Protein AF-A0A7G8X1C8-F1 (afdb_monomer)

Sequence (247 aa):
MWGGGNLMAYVPTDWKNREVERPRTFTAVDNPDGTITLVPAEGTISEPGTPIIAVNMNKIEQGIADAVPKTEKGAANGVATLGPDGKVPISQSGTVPVPDASTTVKGIVKLNTSIVSSSLTEAATPSAVAAVNAKLNDTGWINIDPGNGWALKNGPNDFRYRIKNGVAHIVCNLYPYMDSPGEILNYQGIPTRPSTNYTCMGFLWRNGYFDPQALEVRTDGDIIYKGTQIPQRNMDLIFNLTFPVGI

Structure (mmCIF, N/CA/C/O backbone):
data_AF-A0A7G8X1C8-F1
#
_entry.id   AF-A0A7G8X1C8-F1
#
loop_
_atom_site.group_PDB
_atom_site.id
_atom_site.type_symbol
_atom_site.label_atom_id
_atom_site.label_alt_id
_atom_site.label_comp_id
_atom_site.label_asym_id
_atom_site.label_entity_id
_atom_site.label_seq_id
_atom_site.pdbx_PDB_ins_code
_atom_site.Cartn_x
_atom_site.Cartn_y
_atom_site.Cartn_z
_atom_site.occupancy
_atom_site.B_iso_or_equiv
_atom_site.auth_seq_id
_atom_site.auth_comp_id
_atom_site.auth_asym_id
_atom_site.auth_atom_id
_atom_site.pdbx_PDB_model_num
ATOM 1 N N . MET A 1 1 ? -40.881 18.096 36.919 1.00 36.12 1 MET A N 1
ATOM 2 C CA . MET A 1 1 ? -39.445 17.923 37.223 1.00 36.12 1 MET A CA 1
ATOM 3 C C . MET A 1 1 ? -39.328 16.807 38.244 1.00 36.12 1 MET A C 1
ATOM 5 O O . MET A 1 1 ? -39.689 17.015 39.393 1.00 36.12 1 MET A O 1
ATOM 9 N N . TRP A 1 2 ? -38.960 15.602 37.813 1.00 38.00 2 TRP A N 1
ATOM 10 C CA . TRP A 1 2 ? -38.745 14.477 38.724 1.00 38.00 2 TRP A CA 1
ATOM 11 C C . TRP A 1 2 ? -37.310 14.596 39.243 1.00 38.00 2 TRP A C 1
ATOM 13 O O . TRP A 1 2 ? -36.371 14.604 38.449 1.00 38.00 2 TRP A O 1
ATOM 23 N N . GLY A 1 3 ? -37.170 14.860 40.543 1.00 40.97 3 GLY A N 1
ATOM 24 C CA . GLY A 1 3 ? -35.894 15.160 41.184 1.00 40.97 3 GLY A CA 1
ATOM 25 C C . GLY A 1 3 ? -34.941 13.976 41.092 1.00 40.97 3 GLY A C 1
ATOM 26 O O . GLY A 1 3 ? -35.322 12.847 41.393 1.00 40.97 3 GLY A O 1
ATOM 27 N N . GLY A 1 4 ? -33.708 14.251 40.666 1.00 47.22 4 GLY A N 1
ATOM 28 C CA . GLY A 1 4 ? -32.618 13.285 40.643 1.00 47.22 4 GLY A CA 1
ATOM 29 C C . GLY A 1 4 ? -32.311 12.810 42.057 1.00 47.22 4 GLY A C 1
ATOM 30 O O . GLY A 1 4 ? -31.592 13.472 42.801 1.00 47.22 4 GLY A O 1
ATOM 31 N N . GLY A 1 5 ? -32.886 11.669 42.429 1.00 42.84 5 GLY A N 1
ATOM 32 C CA . GLY A 1 5 ? -32.454 10.916 43.592 1.00 42.84 5 GLY A CA 1
ATOM 33 C C . GLY A 1 5 ? -31.032 10.433 43.345 1.00 42.84 5 GLY A C 1
ATOM 34 O O . GLY A 1 5 ? -30.769 9.743 42.362 1.00 42.84 5 GLY A O 1
ATOM 35 N N . ASN A 1 6 ? -30.125 10.842 44.224 1.00 48.28 6 ASN A N 1
ATOM 36 C CA . ASN A 1 6 ? -28.753 10.366 44.290 1.00 48.28 6 ASN A CA 1
ATOM 37 C C . ASN A 1 6 ? -28.796 8.826 44.356 1.00 48.28 6 ASN A C 1
ATOM 39 O O . ASN A 1 6 ? -29.268 8.275 45.352 1.00 48.28 6 ASN A O 1
ATOM 43 N N . LEU A 1 7 ? -28.402 8.135 43.281 1.00 58.69 7 LEU A N 1
ATOM 44 C CA . LEU A 1 7 ? -28.297 6.676 43.286 1.00 58.69 7 LEU A CA 1
ATOM 45 C C . LEU A 1 7 ? -27.218 6.330 44.313 1.00 58.69 7 LEU A C 1
ATOM 47 O O . LEU A 1 7 ? -26.047 6.643 44.105 1.00 58.69 7 LEU A O 1
ATOM 51 N N . MET A 1 8 ? -27.611 5.775 45.460 1.00 67.25 8 MET A N 1
ATOM 52 C CA . MET A 1 8 ? -26.633 5.332 46.448 1.00 67.25 8 MET A CA 1
ATOM 53 C C . MET A 1 8 ? -25.745 4.265 45.812 1.00 67.25 8 MET A C 1
ATOM 55 O O . MET A 1 8 ? -26.251 3.330 45.193 1.00 67.25 8 MET A O 1
ATOM 59 N N . ALA A 1 9 ? -24.430 4.410 45.976 1.00 70.19 9 ALA A N 1
ATOM 60 C CA . ALA A 1 9 ? -23.481 3.379 45.587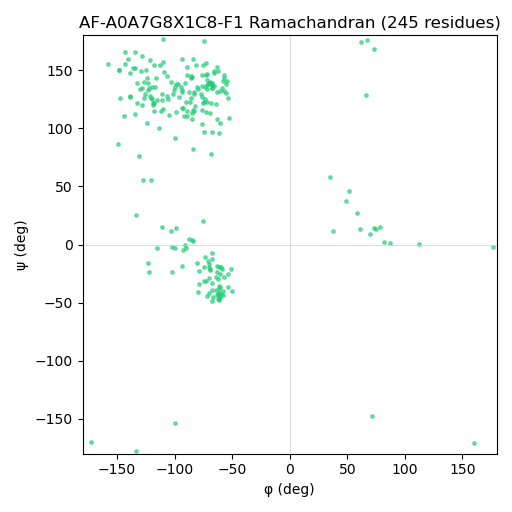 1.00 70.19 9 ALA A CA 1
ATOM 61 C C . ALA A 1 9 ? -23.853 2.051 46.264 1.00 70.19 9 ALA A C 1
ATOM 63 O O . ALA A 1 9 ? -24.267 2.032 47.427 1.00 70.19 9 ALA A O 1
ATOM 64 N N . TYR A 1 10 ? -23.716 0.950 45.528 1.00 82.62 10 TYR A N 1
ATOM 65 C CA . TYR A 1 10 ? -23.976 -0.385 46.045 1.00 82.62 10 TYR A CA 1
ATOM 66 C C . TYR A 1 10 ? -23.176 -0.641 47.334 1.00 82.62 10 TYR A C 1
ATOM 68 O O . TYR A 1 10 ? -21.954 -0.503 47.353 1.00 82.62 10 TYR A O 1
ATOM 76 N N . VAL A 1 11 ? -23.868 -1.035 48.409 1.00 84.00 11 VAL A N 1
ATOM 77 C CA . VAL A 1 11 ? -23.245 -1.454 49.672 1.00 84.00 11 VAL A CA 1
ATOM 78 C C . VAL A 1 11 ? -23.337 -2.981 49.776 1.00 84.00 11 VAL A C 1
ATOM 80 O O . VAL A 1 11 ? -24.450 -3.503 49.930 1.00 84.00 11 VAL A O 1
ATOM 83 N N . PRO A 1 12 ? -22.204 -3.708 49.700 1.00 85.88 12 PRO A N 1
ATOM 84 C CA . PRO A 1 12 ? -22.188 -5.161 49.801 1.00 85.88 12 PRO A CA 1
ATOM 85 C C . PRO A 1 12 ? -22.790 -5.660 51.115 1.00 85.88 12 PRO A C 1
ATOM 87 O O . PRO A 1 12 ? -22.575 -5.082 52.180 1.00 85.88 12 PRO A O 1
ATOM 90 N N . THR A 1 13 ? -23.548 -6.752 51.038 1.00 90.19 13 THR A N 1
ATOM 91 C CA . THR A 1 13 ? -24.032 -7.446 52.238 1.00 90.19 13 THR A CA 1
ATOM 92 C C . THR A 1 13 ? -22.938 -8.373 52.749 1.00 90.19 13 THR A C 1
ATOM 94 O O . THR A 1 13 ? -22.412 -9.171 51.977 1.00 90.19 13 THR A O 1
ATOM 97 N N . ASP A 1 14 ? -22.620 -8.283 54.040 1.00 91.19 14 ASP A N 1
ATOM 98 C CA . ASP A 1 14 ? -21.788 -9.276 54.720 1.00 91.19 14 ASP A CA 1
ATOM 99 C C . ASP A 1 14 ? -22.639 -10.529 54.991 1.00 91.19 14 ASP A C 1
ATOM 101 O O . ASP A 1 14 ? -23.557 -10.525 55.820 1.00 91.19 14 ASP A O 1
ATOM 105 N N . TRP A 1 15 ? -22.428 -11.573 54.193 1.00 93.19 15 TRP A N 1
ATOM 106 C CA . TRP A 1 15 ? -23.217 -12.801 54.255 1.00 93.19 15 TRP A CA 1
ATOM 107 C C . TRP A 1 15 ? -22.666 -13.724 55.335 1.00 93.19 15 TRP A C 1
ATOM 109 O O . TRP A 1 15 ? -21.557 -14.238 55.215 1.00 93.19 15 TRP A O 1
ATOM 119 N N . LYS A 1 16 ? -23.471 -13.969 56.371 1.00 93.44 16 LYS A N 1
ATOM 120 C CA . LYS A 1 16 ? -23.142 -14.895 57.452 1.00 93.44 16 LYS A CA 1
ATOM 121 C C . LYS A 1 16 ? -23.891 -16.197 57.287 1.00 93.44 16 LYS A C 1
ATOM 123 O O . LYS A 1 16 ? -25.074 -16.208 56.936 1.00 93.44 16 LYS A O 1
ATOM 128 N N . ASN A 1 17 ? -23.199 -17.285 57.575 1.00 91.56 17 ASN A N 1
ATOM 129 C CA . ASN A 1 17 ? -23.821 -18.589 57.619 1.00 91.56 17 ASN A CA 1
ATOM 130 C C . ASN A 1 17 ? -24.690 -18.708 58.876 1.00 91.56 17 ASN A C 1
ATOM 132 O O . ASN A 1 17 ? -24.486 -17.994 59.859 1.00 91.56 17 ASN A O 1
ATOM 136 N N . ARG A 1 18 ? -25.686 -19.590 58.837 1.00 91.62 18 ARG A N 1
ATOM 137 C CA . ARG A 1 18 ? -26.470 -19.902 60.029 1.00 91.62 18 ARG A CA 1
ATOM 138 C C . ARG A 1 18 ? -25.807 -21.050 60.774 1.00 91.62 18 ARG A C 1
ATOM 140 O O . ARG A 1 18 ? -25.782 -22.167 60.264 1.00 91.62 18 ARG A O 1
ATOM 147 N N . GLU A 1 19 ? -25.323 -20.771 61.976 1.00 93.38 19 GLU A N 1
ATOM 148 C CA . GLU A 1 19 ? -24.599 -21.723 62.815 1.00 93.38 19 GLU A CA 1
ATOM 149 C C . GLU A 1 19 ? -25.445 -22.088 64.040 1.00 93.38 19 GLU A C 1
ATOM 151 O O . GLU A 1 19 ? -25.895 -21.226 64.800 1.00 93.38 19 GLU A O 1
ATOM 156 N N . VAL A 1 20 ? -25.675 -23.386 64.227 1.00 93.19 20 VAL A N 1
ATOM 157 C CA . VAL A 1 20 ? -26.526 -23.951 65.284 1.00 93.19 20 VAL A CA 1
ATOM 158 C C . VAL A 1 20 ? -25.819 -25.126 65.947 1.00 93.19 20 VAL A C 1
ATOM 160 O O . VAL A 1 20 ? -25.009 -25.798 65.312 1.00 93.19 20 VAL A O 1
ATOM 163 N N . GLU A 1 21 ? -26.128 -25.391 67.213 1.00 93.06 21 GLU A N 1
ATOM 164 C CA . GLU A 1 21 ? -25.469 -26.427 68.018 1.00 93.06 21 GLU A CA 1
ATOM 165 C C . GLU A 1 21 ? -25.581 -27.832 67.405 1.00 93.06 21 GLU A C 1
ATOM 167 O O . GLU A 1 21 ? -24.630 -28.613 67.444 1.00 93.06 21 GLU A O 1
ATOM 172 N N . ARG A 1 22 ? -26.747 -28.168 66.837 1.00 91.69 22 ARG A N 1
ATOM 173 C CA . ARG A 1 22 ? -27.045 -29.502 66.290 1.00 91.69 22 ARG A CA 1
ATOM 174 C C . ARG A 1 22 ? -27.642 -29.396 64.881 1.00 91.69 22 ARG A C 1
ATOM 176 O O . ARG A 1 22 ? -28.852 -29.576 64.704 1.00 91.69 22 ARG A O 1
ATOM 183 N N . PRO A 1 23 ? -26.823 -29.120 63.851 1.00 89.00 23 PRO A N 1
ATOM 184 C CA . PRO A 1 23 ? -27.302 -28.939 62.484 1.00 89.00 23 PRO A CA 1
ATOM 185 C C . PRO A 1 23 ? -28.083 -30.157 61.976 1.00 89.00 23 PRO A C 1
ATOM 187 O O . PRO A 1 23 ? -27.717 -31.297 62.255 1.00 89.00 23 PRO A O 1
ATOM 190 N N . ARG A 1 24 ? -29.139 -29.918 61.185 1.00 88.19 24 ARG A N 1
ATOM 191 C CA . ARG A 1 24 ? -29.968 -30.962 60.539 1.00 88.19 24 ARG A CA 1
ATOM 192 C C . ARG A 1 24 ? -30.623 -31.954 61.520 1.00 88.19 24 ARG A C 1
ATOM 194 O O . ARG A 1 24 ? -30.909 -33.086 61.140 1.00 88.19 24 ARG A O 1
ATOM 201 N N . THR A 1 25 ? -30.880 -31.526 62.755 1.00 91.75 25 THR A N 1
ATOM 202 C CA . THR A 1 25 ? -31.618 -32.311 63.757 1.00 91.75 25 THR A CA 1
ATOM 203 C C . THR A 1 25 ? -33.082 -31.879 63.780 1.00 91.75 25 THR A C 1
ATOM 205 O O . THR A 1 25 ? -33.370 -30.684 63.716 1.00 91.75 25 THR A O 1
ATOM 208 N N . PHE A 1 26 ? -34.006 -32.837 63.871 1.00 93.19 26 PHE A N 1
ATOM 209 C CA . PHE A 1 26 ? -35.449 -32.590 63.842 1.00 93.19 26 PHE A CA 1
ATOM 210 C C . PHE A 1 26 ? -36.171 -33.465 64.869 1.00 93.19 26 PHE A C 1
ATOM 212 O O . PHE A 1 26 ? -35.763 -34.601 65.111 1.00 93.19 26 PHE A O 1
ATOM 219 N N . THR A 1 27 ? -37.261 -32.959 65.439 1.00 93.06 27 THR A N 1
ATOM 220 C CA . THR A 1 27 ? -38.258 -33.758 66.154 1.00 93.06 27 THR A CA 1
ATOM 221 C C . THR A 1 27 ? -39.378 -34.137 65.191 1.00 93.06 27 THR A C 1
ATOM 223 O O . THR A 1 27 ? -39.899 -33.297 64.456 1.00 93.06 27 THR A O 1
ATOM 226 N N . ALA A 1 28 ? -39.731 -35.420 65.173 1.00 92.94 28 ALA A N 1
ATOM 227 C CA . ALA A 1 28 ? -40.856 -35.924 64.399 1.00 92.94 28 ALA A CA 1
ATOM 228 C C . ALA A 1 28 ? -42.140 -35.819 65.229 1.00 92.94 28 ALA A C 1
ATOM 230 O O . ALA A 1 28 ? -42.166 -36.233 66.389 1.00 92.94 28 ALA A O 1
ATOM 231 N N . VAL A 1 29 ? -43.187 -35.257 64.629 1.00 94.75 29 VAL A N 1
ATOM 232 C CA . VAL A 1 29 ? -44.540 -35.222 65.186 1.00 94.75 29 VAL A CA 1
ATOM 233 C C . VAL A 1 29 ? -45.451 -35.977 64.233 1.00 94.75 29 VAL A C 1
ATOM 235 O O . VAL A 1 29 ? -45.642 -35.547 63.094 1.00 94.75 29 VAL A O 1
ATOM 238 N N . ASP A 1 30 ? -45.997 -37.095 64.700 1.00 94.19 30 ASP A N 1
ATOM 239 C CA . ASP A 1 30 ? -46.986 -37.865 63.951 1.00 94.19 30 ASP A CA 1
ATOM 240 C C . ASP A 1 30 ? -48.334 -37.139 64.002 1.00 94.19 30 ASP A C 1
ATOM 242 O O . ASP A 1 30 ? -48.879 -36.868 65.077 1.00 94.19 30 ASP A O 1
ATOM 246 N N . ASN A 1 31 ? -48.873 -36.803 62.834 1.00 92.44 31 ASN A N 1
ATOM 247 C CA . ASN A 1 31 ? -50.152 -36.122 62.713 1.00 92.44 31 ASN A CA 1
ATOM 248 C C . ASN A 1 31 ? -51.302 -37.149 62.623 1.00 92.44 31 ASN A C 1
ATOM 250 O O . ASN A 1 31 ? -51.113 -38.256 62.110 1.00 92.44 31 ASN A O 1
ATOM 254 N N . PRO A 1 32 ? -52.532 -36.793 63.048 1.00 92.88 32 PRO A N 1
ATOM 255 C CA . PRO A 1 32 ? -53.694 -37.689 62.972 1.00 92.88 32 PRO A CA 1
ATOM 256 C C . PRO A 1 32 ? -54.074 -38.129 61.549 1.00 92.88 32 PRO A C 1
ATOM 258 O O . PRO A 1 32 ? -54.781 -39.119 61.385 1.00 92.88 32 PRO A O 1
ATOM 261 N N . ASP A 1 33 ? -53.627 -37.393 60.528 1.00 92.75 33 ASP A N 1
ATOM 262 C CA . ASP A 1 33 ? -53.838 -37.701 59.109 1.00 92.75 33 ASP A CA 1
ATOM 263 C C . ASP A 1 33 ? -52.810 -38.700 58.538 1.00 92.75 33 ASP A C 1
ATOM 265 O O . ASP A 1 33 ? -52.849 -39.014 57.348 1.00 92.75 33 ASP A O 1
ATOM 269 N N . GLY A 1 34 ? -51.902 -39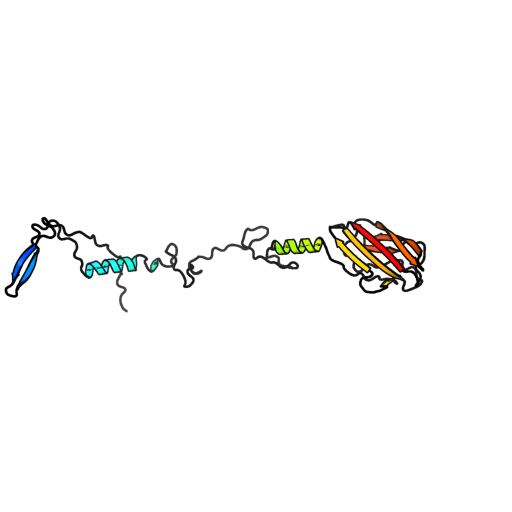.214 59.376 1.00 90.56 34 GLY A N 1
ATOM 270 C CA . GLY A 1 34 ? -50.854 -40.158 58.990 1.00 90.56 34 GLY A CA 1
ATOM 271 C C . GLY A 1 34 ? -49.612 -39.513 58.367 1.00 90.56 34 GLY A C 1
ATOM 272 O O . GLY A 1 34 ? -48.695 -40.235 57.976 1.00 90.56 34 GLY A O 1
ATOM 273 N N . THR A 1 35 ? -49.548 -38.181 58.267 1.00 93.69 35 THR A N 1
ATOM 274 C CA . THR A 1 35 ? -48.324 -37.465 57.875 1.00 93.69 35 THR A CA 1
ATOM 275 C C . THR A 1 35 ? -47.402 -37.238 59.078 1.00 93.69 35 THR A C 1
ATOM 277 O O . THR A 1 35 ? -47.841 -37.270 60.225 1.00 93.69 35 THR A O 1
ATOM 280 N N . ILE A 1 36 ? -46.113 -36.989 58.829 1.00 93.31 36 ILE A N 1
ATOM 281 C CA . ILE A 1 36 ? -45.139 -36.632 59.871 1.00 93.31 36 ILE A CA 1
ATOM 282 C C . ILE A 1 36 ? -44.653 -35.208 59.619 1.00 93.31 36 ILE A C 1
ATOM 284 O O . ILE A 1 36 ? -44.116 -34.912 58.549 1.00 93.31 36 ILE A O 1
ATOM 288 N N . THR A 1 37 ? -44.788 -34.333 60.615 1.00 93.69 37 THR A N 1
ATOM 289 C CA . THR A 1 37 ? -44.176 -32.999 60.597 1.00 93.69 37 THR A CA 1
ATOM 290 C C . THR A 1 37 ? -42.787 -33.076 61.224 1.00 93.69 37 THR A C 1
ATOM 292 O O . THR A 1 37 ? -42.648 -33.464 62.383 1.00 93.69 37 THR A O 1
ATOM 295 N N . LEU A 1 38 ? -41.752 -32.678 60.481 1.00 91.88 38 LEU A N 1
ATOM 296 C CA . LEU A 1 38 ? -40.399 -32.523 61.017 1.00 91.88 38 LEU A CA 1
ATOM 297 C C . LEU A 1 38 ? -40.203 -31.085 61.501 1.00 91.88 38 LEU A C 1
ATOM 299 O O . LEU A 1 38 ? -40.132 -30.158 60.694 1.00 91.88 38 LEU A O 1
ATOM 303 N N . VAL A 1 39 ? -40.102 -30.899 62.815 1.00 90.06 39 VAL A N 1
ATOM 304 C CA . VAL A 1 39 ? -39.810 -29.597 63.426 1.00 90.06 39 VAL A CA 1
ATOM 305 C C . VAL A 1 39 ? -38.305 -29.512 63.694 1.00 90.06 39 VAL A C 1
ATOM 307 O O . VAL A 1 39 ? -37.759 -30.421 64.318 1.00 90.06 39 VAL A O 1
ATOM 310 N N . PRO A 1 40 ? -37.593 -28.469 63.228 1.00 90.75 40 PRO A N 1
ATOM 311 C CA . PRO A 1 40 ? -36.172 -28.304 63.530 1.00 90.75 40 PRO A CA 1
ATOM 312 C C . PRO A 1 40 ? -35.904 -28.316 65.045 1.00 90.75 40 PRO A C 1
ATOM 314 O O . PRO A 1 40 ? -36.557 -27.605 65.804 1.00 90.75 40 PRO A O 1
ATOM 317 N N . ALA A 1 41 ? -34.933 -29.119 65.479 1.00 91.25 41 ALA A N 1
ATOM 318 C CA . ALA A 1 41 ? -34.543 -29.323 66.877 1.00 91.25 41 ALA A CA 1
ATOM 319 C C . ALA A 1 41 ? -33.032 -29.106 67.036 1.00 91.25 41 ALA A C 1
ATOM 321 O O . ALA A 1 41 ? -32.269 -29.972 67.460 1.00 91.25 41 ALA A O 1
ATOM 322 N N . GLU A 1 42 ? -32.597 -27.931 66.612 1.00 88.06 42 GLU A N 1
ATOM 323 C CA . GLU A 1 42 ? -31.199 -27.596 66.345 1.00 88.06 42 GLU A CA 1
ATOM 324 C C . GLU A 1 42 ? -30.385 -27.133 67.561 1.00 88.06 42 GLU A C 1
ATOM 326 O O . GLU A 1 42 ? -29.209 -26.800 67.422 1.00 88.0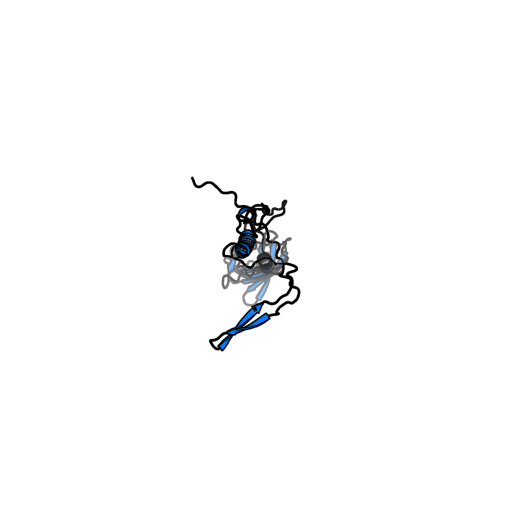6 42 GLU A O 1
ATOM 331 N N . GLY A 1 43 ? -30.984 -27.146 68.754 1.00 88.31 43 GLY A N 1
ATOM 332 C CA . GLY A 1 43 ? -30.347 -26.669 69.980 1.00 88.31 43 GLY A CA 1
ATOM 333 C C . GLY A 1 43 ? -30.200 -25.147 70.006 1.00 88.31 43 GLY A C 1
ATOM 334 O O . GLY A 1 43 ? -31.049 -24.415 69.494 1.00 88.31 43 GLY A O 1
ATOM 335 N N . THR A 1 44 ? -29.134 -24.665 70.643 1.00 89.31 44 THR A N 1
ATOM 336 C CA . THR A 1 44 ? -28.831 -23.228 70.706 1.00 89.31 44 THR A CA 1
ATOM 337 C C . THR A 1 44 ? -28.366 -22.678 69.349 1.00 89.31 44 THR A C 1
ATOM 339 O O . THR A 1 44 ? -27.604 -23.319 68.623 1.00 89.31 44 THR A O 1
ATOM 342 N N . ILE A 1 45 ? -28.845 -21.485 68.978 1.00 89.69 45 ILE A N 1
ATOM 343 C CA . ILE A 1 45 ? -28.426 -20.789 67.751 1.00 89.69 45 ILE A CA 1
ATOM 344 C C . ILE A 1 45 ? -27.212 -19.924 68.095 1.00 89.69 45 ILE A C 1
ATOM 346 O O . ILE A 1 45 ? -27.354 -18.927 68.804 1.00 89.69 45 ILE A O 1
ATOM 350 N N . SER A 1 46 ? -26.039 -20.298 67.588 1.00 89.75 46 SER A N 1
ATOM 351 C CA . SER A 1 46 ? -24.789 -19.557 67.801 1.00 89.75 46 SER A CA 1
ATOM 352 C C . SER A 1 46 ? -24.697 -18.341 66.881 1.00 89.75 46 SER A C 1
ATOM 354 O O . SER A 1 46 ? -24.314 -17.263 67.327 1.00 89.75 46 SER A O 1
ATOM 356 N N . GLU A 1 47 ? -25.115 -18.484 65.619 1.00 90.50 47 GLU A N 1
ATOM 357 C CA . GLU A 1 47 ? -25.277 -17.368 64.687 1.00 90.50 47 GLU A CA 1
ATOM 358 C C . GLU A 1 47 ? -26.562 -17.536 63.862 1.00 90.50 47 GLU A C 1
ATOM 360 O O . GLU A 1 47 ? -26.764 -18.576 63.233 1.00 90.50 47 GLU A O 1
ATOM 365 N N . PRO A 1 48 ? -27.443 -16.522 63.803 1.00 88.19 48 PRO A N 1
ATOM 366 C CA . PRO A 1 48 ? -28.710 -16.635 63.079 1.00 88.19 48 PRO A CA 1
ATOM 367 C C . PRO A 1 48 ? -28.546 -16.677 61.549 1.00 88.19 48 PRO A C 1
ATOM 369 O O . PRO A 1 48 ? -29.475 -17.103 60.860 1.00 88.19 48 PRO A O 1
ATOM 372 N N . GLY A 1 49 ? -27.382 -16.273 61.025 1.00 92.06 49 GLY A N 1
ATOM 373 C CA . GLY A 1 49 ? -27.093 -16.151 59.596 1.00 92.06 49 GLY A CA 1
ATOM 374 C C . GLY A 1 49 ? -27.776 -14.963 58.912 1.00 92.06 49 GLY A C 1
ATOM 375 O O . GLY A 1 49 ? -28.661 -14.307 59.467 1.00 92.06 49 GLY A O 1
ATOM 376 N N . THR A 1 50 ? -27.353 -14.671 57.683 1.00 94.62 50 THR A N 1
ATOM 377 C CA . THR A 1 50 ? -27.975 -13.646 56.836 1.00 94.62 50 THR A CA 1
ATOM 378 C C . THR A 1 50 ? -29.139 -14.275 56.063 1.00 94.62 50 THR A C 1
ATOM 380 O O . THR A 1 50 ? -28.930 -15.236 55.320 1.00 94.62 50 THR A O 1
ATOM 383 N N . PRO A 1 51 ? -30.376 -13.762 56.192 1.00 92.12 51 PRO A N 1
ATOM 384 C CA . PRO A 1 51 ? -31.532 -14.379 55.554 1.00 92.12 51 PRO A CA 1
ATOM 385 C C . PRO A 1 51 ? -31.484 -14.228 54.027 1.00 92.12 51 PRO A C 1
ATOM 387 O O . PRO A 1 51 ? -31.176 -13.157 53.498 1.00 92.12 51 PRO A O 1
ATOM 390 N N . ILE A 1 52 ? -31.856 -15.290 53.309 1.00 93.00 52 ILE A N 1
ATOM 391 C CA . ILE A 1 52 ? -31.990 -15.285 51.846 1.00 93.00 52 ILE A CA 1
ATOM 392 C C . ILE A 1 52 ? -33.377 -14.731 51.495 1.00 93.00 52 ILE A C 1
ATOM 394 O O . ILE A 1 52 ? -34.339 -15.469 51.301 1.00 93.00 52 ILE A O 1
ATOM 398 N N . ILE A 1 53 ? -33.494 -13.405 51.483 1.00 92.56 53 ILE A N 1
ATOM 399 C CA . ILE A 1 53 ? -34.736 -12.678 51.182 1.00 92.56 53 ILE A CA 1
ATOM 400 C C . ILE A 1 53 ? -34.545 -11.742 49.993 1.00 92.56 53 ILE A C 1
ATOM 402 O O . ILE A 1 53 ? -33.424 -11.325 49.704 1.00 92.56 53 ILE A O 1
ATOM 406 N N . ALA A 1 54 ? -35.646 -11.353 49.343 1.00 91.31 54 ALA A N 1
ATOM 407 C CA . ALA A 1 54 ? -35.634 -10.493 48.156 1.00 91.31 54 ALA A CA 1
ATOM 408 C C . ALA A 1 54 ? -34.796 -9.218 48.343 1.00 91.31 54 ALA A C 1
ATOM 410 O O . ALA A 1 54 ? -34.040 -8.850 47.458 1.00 91.31 54 ALA A O 1
ATOM 411 N N . VAL A 1 55 ? -34.852 -8.585 49.518 1.00 90.62 55 VAL A N 1
ATOM 412 C CA . VAL A 1 55 ? -34.040 -7.392 49.819 1.00 90.62 55 VAL A CA 1
ATOM 413 C C . VAL A 1 55 ? -32.535 -7.674 49.706 1.00 90.62 55 VAL A C 1
ATOM 415 O O . VAL A 1 55 ? -31.805 -6.864 49.140 1.00 90.62 55 VAL A O 1
ATOM 418 N N . ASN A 1 56 ? -32.068 -8.818 50.211 1.00 90.88 56 ASN A N 1
ATOM 419 C CA . ASN A 1 56 ? -30.654 -9.196 50.167 1.00 90.88 56 ASN A CA 1
ATOM 420 C C . ASN A 1 56 ? -30.248 -9.730 48.786 1.00 90.88 56 ASN A C 1
ATOM 422 O O . ASN A 1 56 ? -29.137 -9.468 48.334 1.00 90.88 56 ASN A O 1
ATOM 426 N N . MET A 1 57 ? -31.154 -10.416 48.086 1.00 90.38 57 MET A N 1
ATOM 427 C CA . MET A 1 57 ? -30.911 -10.901 46.723 1.00 90.38 57 MET A CA 1
ATOM 428 C C . MET A 1 57 ? -30.867 -9.758 45.701 1.00 90.38 57 MET A C 1
ATOM 430 O O . MET A 1 57 ? -29.959 -9.707 44.878 1.00 90.38 57 MET A O 1
ATOM 434 N N . ASN A 1 58 ? -31.770 -8.779 45.804 1.00 88.75 58 ASN A N 1
ATOM 435 C CA . ASN A 1 58 ? -31.796 -7.607 44.923 1.00 88.75 58 ASN A CA 1
ATOM 436 C C . ASN A 1 58 ? -30.524 -6.760 45.046 1.00 88.75 58 ASN A C 1
ATOM 438 O O . ASN A 1 58 ? -30.103 -6.136 44.078 1.00 88.75 58 ASN A O 1
ATOM 442 N N . LYS A 1 59 ? -29.888 -6.749 46.224 1.00 88.06 59 LYS A N 1
ATOM 443 C CA . LYS A 1 59 ? -28.576 -6.121 46.415 1.00 88.06 59 LYS A CA 1
ATOM 444 C C . LYS A 1 59 ? -27.516 -6.766 45.515 1.00 88.06 59 LYS A C 1
ATOM 446 O O . LYS A 1 59 ? -26.788 -6.041 44.853 1.00 88.06 59 LYS A O 1
ATOM 451 N N . ILE A 1 60 ? -27.459 -8.096 45.436 1.00 88.12 60 ILE A N 1
ATOM 452 C CA . ILE A 1 60 ? -26.492 -8.799 44.574 1.00 88.12 60 ILE A CA 1
ATOM 453 C C . ILE A 1 60 ? -26.712 -8.437 43.099 1.00 88.12 60 ILE A C 1
ATOM 455 O O . ILE A 1 60 ? -25.757 -8.065 42.421 1.00 88.12 60 ILE A O 1
ATOM 459 N N . GLU A 1 61 ? -27.960 -8.479 42.627 1.00 85.44 61 GLU A N 1
ATOM 460 C CA . GLU A 1 61 ? -28.319 -8.089 41.253 1.00 85.44 61 GLU A CA 1
ATOM 461 C C . GLU A 1 61 ? -27.903 -6.648 40.944 1.00 85.44 61 GLU A C 1
ATOM 463 O O . GLU A 1 61 ? -27.309 -6.370 39.902 1.00 85.44 61 GLU A O 1
ATOM 468 N N . GLN A 1 62 ? -28.147 -5.732 41.885 1.00 84.56 62 GLN A N 1
ATOM 469 C CA . GLN A 1 62 ? -27.745 -4.338 41.748 1.00 84.56 62 GLN A CA 1
ATOM 470 C C . GLN A 1 62 ? -26.219 -4.198 41.675 1.00 84.56 62 GLN A C 1
ATOM 472 O O . GLN A 1 62 ? -25.713 -3.496 40.807 1.00 84.56 62 GLN A O 1
ATOM 477 N N . GLY A 1 63 ? -25.477 -4.915 42.524 1.00 83.19 63 GLY A N 1
ATOM 478 C CA . GLY A 1 63 ? -24.015 -4.925 42.492 1.00 83.19 63 GLY A CA 1
ATOM 479 C C . GLY A 1 63 ? -23.443 -5.435 41.166 1.00 83.19 63 GLY A C 1
ATOM 480 O O . GLY A 1 63 ? -22.454 -4.891 40.686 1.00 83.19 63 GLY A O 1
ATOM 481 N N . ILE A 1 64 ? -24.076 -6.432 40.539 1.00 84.69 64 ILE A N 1
ATOM 482 C CA . ILE A 1 64 ? -23.683 -6.935 39.211 1.00 84.69 64 ILE A CA 1
ATOM 483 C C . ILE A 1 64 ? -24.032 -5.919 38.117 1.00 84.69 64 ILE A C 1
ATOM 485 O O . ILE A 1 64 ? -23.211 -5.652 37.238 1.00 84.69 64 ILE A O 1
ATOM 489 N N . ALA A 1 65 ? -25.227 -5.327 38.173 1.00 81.50 65 ALA A N 1
ATOM 490 C CA . ALA A 1 65 ? -25.655 -4.299 37.225 1.00 81.50 65 ALA A CA 1
ATOM 491 C C . ALA A 1 65 ? -24.754 -3.050 37.276 1.00 81.50 65 ALA A C 1
ATOM 493 O O . ALA A 1 65 ? -24.462 -2.457 36.233 1.00 81.50 65 ALA A O 1
ATOM 494 N N . ASP A 1 66 ? -24.280 -2.697 38.472 1.00 80.50 66 ASP A N 1
ATOM 495 C CA . ASP A 1 66 ? -23.431 -1.535 38.737 1.00 80.50 66 ASP A CA 1
ATOM 496 C C . ASP A 1 66 ? -21.930 -1.843 38.689 1.00 80.50 66 ASP A C 1
ATOM 498 O O . ASP A 1 66 ? -21.128 -0.914 38.775 1.00 80.50 66 ASP A O 1
ATOM 502 N N . ALA A 1 67 ? -21.532 -3.111 38.515 1.00 83.06 67 ALA A N 1
ATOM 503 C CA . ALA A 1 67 ? -20.129 -3.542 38.525 1.00 83.06 67 ALA A CA 1
ATOM 504 C C . ALA A 1 67 ? -19.249 -2.759 37.538 1.00 83.06 67 ALA A C 1
ATOM 506 O O . ALA A 1 67 ? -18.045 -2.630 37.739 1.00 83.06 67 ALA A O 1
ATOM 507 N N . VAL A 1 68 ? -19.862 -2.218 36.482 1.00 85.19 68 VAL A N 1
ATOM 508 C CA . VAL A 1 68 ? -19.273 -1.168 35.656 1.00 85.19 68 VAL A CA 1
ATOM 509 C C . VAL A 1 68 ? -20.237 0.020 35.621 1.00 85.19 68 VAL A C 1
ATOM 511 O O . VAL A 1 68 ? -21.235 -0.033 34.882 1.00 85.19 68 VAL A O 1
ATOM 514 N N . PRO A 1 69 ? -19.940 1.109 36.349 1.00 83.31 69 PRO A N 1
ATOM 515 C CA . PRO A 1 69 ? -20.746 2.317 36.323 1.00 83.31 69 PRO A CA 1
ATOM 516 C C . PRO A 1 69 ? -20.916 2.840 34.895 1.00 83.31 69 PRO A C 1
ATOM 518 O O . PRO A 1 69 ? -19.971 2.890 34.106 1.00 83.31 69 PRO A O 1
ATOM 521 N N . LYS A 1 70 ? -22.127 3.288 34.541 1.00 82.56 70 LYS A N 1
ATOM 522 C CA . LYS A 1 70 ? -22.397 3.873 33.210 1.00 82.56 70 LYS A CA 1
ATOM 523 C C . LYS A 1 70 ? -21.491 5.066 32.897 1.00 82.56 70 LYS A C 1
ATOM 525 O O . LYS A 1 70 ? -21.211 5.316 31.733 1.00 82.56 70 LYS A O 1
ATOM 530 N N . THR A 1 71 ? -21.038 5.773 33.928 1.00 84.50 71 THR A N 1
ATOM 531 C CA . THR A 1 71 ? -20.107 6.902 33.836 1.00 84.50 71 THR A CA 1
ATOM 532 C C . THR A 1 71 ? -18.697 6.496 33.424 1.00 84.50 71 THR A C 1
ATOM 534 O O . THR A 1 71 ? -17.965 7.344 32.938 1.00 84.50 71 THR A O 1
ATOM 537 N N . GLU A 1 72 ? -18.308 5.233 33.605 1.00 89.25 72 GLU A N 1
ATOM 538 C CA . GLU A 1 72 ? -16.986 4.724 33.221 1.00 89.25 72 GLU A CA 1
ATOM 539 C C . GLU A 1 72 ? -16.986 4.104 31.819 1.00 89.25 72 GLU A C 1
ATOM 541 O O . GLU A 1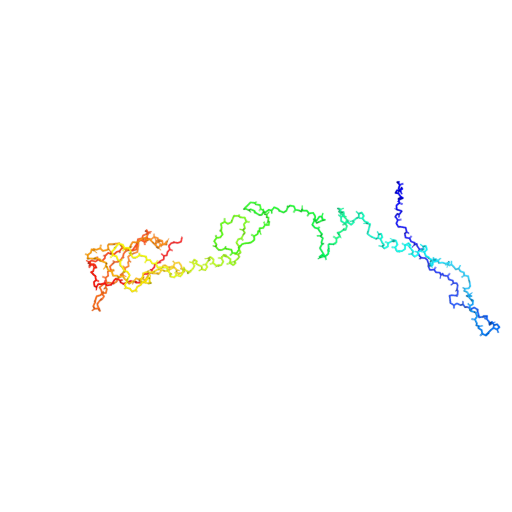 72 ? -15.933 3.965 31.199 1.00 89.25 72 GLU A O 1
ATOM 546 N N . LYS A 1 73 ? -18.160 3.748 31.283 1.00 88.44 73 LYS A N 1
ATOM 547 C CA . LYS A 1 73 ? -18.288 3.149 29.950 1.00 88.44 73 LYS A CA 1
ATOM 548 C C . LYS A 1 73 ? -18.048 4.191 28.863 1.00 88.44 73 LYS A C 1
ATOM 550 O O . LYS A 1 73 ? -18.833 5.118 28.693 1.00 88.44 73 LYS A O 1
ATOM 555 N N . GLY A 1 74 ? -16.968 4.015 28.105 1.00 87.00 74 GLY A N 1
ATOM 556 C CA . GLY A 1 74 ? -16.569 4.929 27.034 1.00 87.00 74 GLY A CA 1
ATOM 557 C C . GLY A 1 74 ? -16.078 6.296 27.522 1.00 87.00 74 GLY A C 1
ATOM 558 O O . GLY A 1 74 ? -15.872 7.186 26.698 1.00 87.00 74 GLY A O 1
ATOM 559 N N . ALA A 1 75 ? -15.887 6.471 28.833 1.00 88.06 75 ALA A N 1
ATOM 560 C CA . ALA A 1 75 ? -15.267 7.660 29.398 1.00 88.06 75 ALA A CA 1
ATOM 561 C C . ALA A 1 75 ? -13.737 7.576 29.321 1.00 88.06 75 ALA A C 1
ATOM 563 O O . ALA A 1 75 ? -13.151 6.490 29.306 1.00 88.06 75 ALA A O 1
ATOM 564 N N . ALA A 1 76 ? -13.076 8.736 29.306 1.00 85.44 76 ALA A N 1
ATOM 565 C CA . ALA A 1 76 ? -11.622 8.802 29.408 1.00 85.44 76 ALA A CA 1
ATOM 566 C C . ALA A 1 76 ? -11.153 8.153 30.721 1.00 85.44 76 ALA A C 1
ATOM 568 O O . ALA A 1 76 ? -11.724 8.417 31.778 1.00 85.44 76 ALA A O 1
ATOM 569 N N . ASN A 1 77 ? -10.108 7.322 30.647 1.00 86.19 77 ASN A N 1
ATOM 570 C CA . ASN A 1 77 ? -9.598 6.507 31.762 1.00 86.19 77 ASN A CA 1
ATOM 571 C C . ASN A 1 77 ? -10.598 5.479 32.336 1.00 86.19 77 ASN A C 1
ATOM 573 O O . ASN A 1 77 ? -10.357 4.944 33.414 1.00 86.19 77 ASN A O 1
ATOM 577 N N . GLY A 1 78 ? -11.706 5.211 31.639 1.00 89.12 78 GLY A N 1
ATOM 578 C CA . GLY A 1 78 ? -12.689 4.194 32.006 1.00 89.12 78 GLY A CA 1
ATOM 579 C C . GLY A 1 78 ? -12.526 2.894 31.217 1.00 89.12 78 GLY A C 1
ATOM 580 O O . GLY A 1 78 ? -11.444 2.564 30.728 1.00 89.12 78 GLY A O 1
ATOM 581 N N . VAL A 1 79 ? -13.626 2.157 31.063 1.00 89.94 79 VAL A N 1
ATOM 582 C CA . VAL A 1 79 ? -13.661 0.914 30.284 1.00 89.94 79 VAL A CA 1
ATOM 583 C C . VAL A 1 79 ? -14.221 1.152 28.886 1.00 89.94 79 VAL A C 1
ATOM 585 O O . VAL A 1 79 ? -15.216 1.857 28.697 1.00 89.94 79 VAL A O 1
ATOM 588 N N . ALA A 1 80 ? -13.605 0.533 27.882 1.00 92.50 80 ALA A N 1
ATOM 589 C CA . ALA A 1 80 ? -14.077 0.644 26.510 1.00 92.50 80 ALA A CA 1
ATOM 590 C C . ALA A 1 80 ? -15.390 -0.132 26.311 1.00 92.50 80 ALA A C 1
ATOM 592 O O . ALA A 1 80 ? -15.542 -1.268 26.758 1.00 92.50 80 ALA A O 1
ATOM 593 N N . THR A 1 81 ? -16.336 0.473 25.598 1.00 91.69 81 THR A N 1
ATOM 594 C CA . THR A 1 81 ? -17.535 -0.215 25.101 1.00 91.69 81 THR A CA 1
ATOM 595 C C . THR A 1 81 ? -17.258 -0.697 23.686 1.00 91.69 81 THR A C 1
ATOM 597 O O . THR A 1 81 ? -16.770 0.085 22.877 1.00 91.69 81 THR A O 1
ATOM 600 N N . LEU A 1 82 ? -17.580 -1.952 23.370 1.00 92.62 82 LEU A N 1
ATOM 601 C CA . LEU A 1 82 ? -17.405 -2.499 22.025 1.00 92.62 82 LEU A CA 1
ATOM 602 C C . LEU A 1 82 ? -18.603 -2.166 21.128 1.00 92.62 82 LEU A C 1
ATOM 604 O O . LEU A 1 82 ? -19.748 -2.140 21.582 1.00 92.62 82 LEU A O 1
ATOM 608 N N . GLY A 1 83 ? -18.331 -1.913 19.851 1.00 90.38 83 GLY A N 1
ATOM 609 C CA . GLY A 1 83 ? -19.338 -1.834 18.804 1.00 90.38 83 GLY A CA 1
ATOM 610 C C . GLY A 1 83 ? -19.867 -3.219 18.404 1.00 90.38 83 GLY A C 1
ATOM 611 O O . GLY A 1 83 ? -19.360 -4.244 18.868 1.00 90.38 83 GLY A O 1
ATOM 612 N N . PRO A 1 84 ? -20.870 -3.274 17.509 1.00 94.75 84 PRO A N 1
ATOM 613 C CA . PRO A 1 84 ? -21.429 -4.534 17.004 1.00 94.75 84 PRO A CA 1
ATOM 614 C C . PRO A 1 84 ? -20.408 -5.450 16.312 1.00 94.75 84 PRO A C 1
ATOM 616 O O . PRO A 1 84 ? -20.628 -6.649 16.194 1.00 94.75 84 PRO A O 1
ATOM 619 N N . ASP A 1 85 ? -19.291 -4.888 15.855 1.00 92.31 85 ASP A N 1
ATOM 620 C CA . ASP A 1 85 ? -18.165 -5.576 15.224 1.00 92.31 85 ASP A CA 1
ATOM 621 C C . ASP A 1 85 ? -17.117 -6.092 16.230 1.00 92.31 85 ASP A C 1
ATOM 623 O O . ASP A 1 85 ? -16.070 -6.602 15.827 1.00 92.31 85 ASP A O 1
ATOM 627 N N . GLY A 1 86 ? -17.372 -5.952 17.536 1.00 94.00 86 GLY A N 1
ATOM 628 C CA . GLY A 1 86 ? -16.473 -6.392 18.603 1.00 94.00 86 GLY A CA 1
ATOM 629 C C . GLY A 1 86 ? -15.244 -5.502 18.797 1.00 94.00 86 GLY A C 1
ATOM 630 O O . GLY A 1 86 ? -14.304 -5.912 19.477 1.00 94.00 86 GLY A O 1
ATOM 631 N N . LYS A 1 87 ? -15.220 -4.295 18.217 1.00 91.12 87 LYS A N 1
ATOM 632 C CA . LYS A 1 87 ? -14.094 -3.355 18.322 1.00 91.12 87 LYS A CA 1
ATOM 633 C C . LYS A 1 87 ? -14.445 -2.145 19.169 1.00 91.12 87 LYS A C 1
ATOM 635 O O . LYS A 1 87 ? -15.608 -1.778 19.294 1.00 91.12 87 LYS A O 1
ATOM 640 N N . VAL A 1 88 ? -13.428 -1.493 19.724 1.00 91.06 88 VAL A N 1
ATOM 641 C CA . VAL A 1 88 ? -13.598 -0.190 20.376 1.00 91.06 88 VAL A CA 1
ATOM 642 C C . VAL A 1 88 ? -13.937 0.849 19.297 1.00 91.06 88 VAL A C 1
ATOM 644 O O . VAL A 1 88 ? -13.151 1.015 18.360 1.00 91.06 88 VAL A O 1
ATOM 647 N N . PRO A 1 89 ? -15.082 1.549 19.387 1.00 89.81 89 PRO A N 1
ATOM 648 C CA . PRO A 1 89 ? -15.435 2.605 18.453 1.00 89.81 89 PRO A CA 1
ATOM 649 C C . PRO A 1 89 ? -14.366 3.696 18.415 1.00 89.81 89 PRO A C 1
ATOM 651 O O . PRO A 1 89 ? -13.787 4.058 19.441 1.00 89.81 89 PRO A O 1
ATOM 654 N N . ILE A 1 90 ? -14.150 4.286 17.240 1.00 85.00 90 ILE A N 1
ATOM 655 C CA . ILE A 1 90 ? -13.109 5.306 17.055 1.00 85.00 90 ILE A CA 1
ATOM 656 C C . ILE A 1 90 ? -13.316 6.545 17.938 1.00 85.00 90 ILE A C 1
ATOM 658 O O . ILE A 1 90 ? -12.349 7.196 18.320 1.00 85.00 90 ILE A O 1
ATOM 662 N N . SER A 1 91 ? -14.564 6.818 18.336 1.00 85.25 91 SER A N 1
ATOM 663 C CA . SER A 1 91 ? -14.910 7.876 19.290 1.00 85.25 91 SER A CA 1
ATOM 664 C C . SER A 1 91 ? -14.312 7.667 20.686 1.00 85.25 91 SER A C 1
ATOM 666 O O . SER A 1 91 ? -14.148 8.641 21.412 1.00 85.25 91 SER A O 1
ATOM 668 N N . GLN A 1 92 ? -13.977 6.427 21.058 1.00 88.62 92 GLN A N 1
ATOM 669 C CA . GLN A 1 92 ? -13.363 6.070 22.343 1.00 88.62 92 GLN A CA 1
ATOM 670 C C . GLN A 1 92 ? -11.858 5.804 22.228 1.00 88.62 92 GLN A C 1
ATOM 672 O O . GLN A 1 92 ? -11.140 5.919 23.214 1.00 88.62 92 GLN A O 1
ATOM 677 N N . SER A 1 93 ? -11.368 5.444 21.038 1.00 79.69 93 SER A N 1
ATOM 678 C CA . SER A 1 93 ? -9.965 5.056 20.838 1.00 79.69 93 SER A CA 1
ATOM 679 C C . SER A 1 93 ? -8.980 6.225 20.942 1.00 79.69 93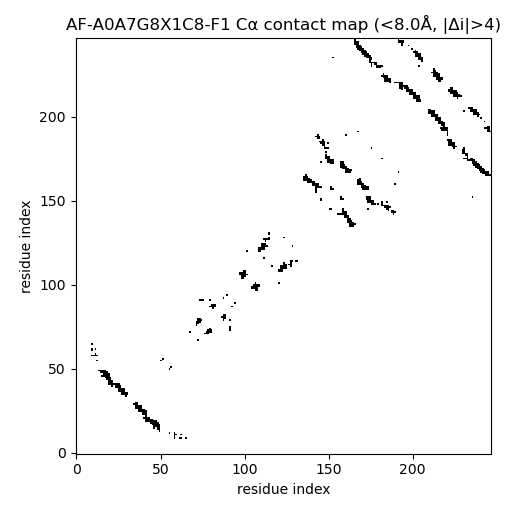 SER A C 1
ATOM 681 O O . SER A 1 93 ? -7.781 5.980 21.050 1.00 79.69 93 SER A O 1
ATOM 683 N N . GLY A 1 94 ? -9.462 7.470 20.899 1.00 74.00 94 GLY A N 1
ATOM 684 C CA . GLY A 1 94 ? -8.617 8.650 20.762 1.00 74.00 94 GLY A CA 1
ATOM 685 C C . GLY A 1 94 ? -7.923 8.673 19.399 1.00 74.00 94 GLY A C 1
ATOM 686 O O . GLY A 1 94 ? -7.278 7.718 18.969 1.00 74.00 94 GLY A O 1
ATOM 687 N N . THR A 1 95 ? -8.029 9.778 18.676 1.00 70.44 95 THR A N 1
ATOM 688 C CA . THR A 1 95 ? -7.160 10.003 17.523 1.00 70.44 95 THR A CA 1
ATOM 689 C C . THR A 1 95 ? -5.787 10.369 18.066 1.00 70.44 95 THR A C 1
ATOM 691 O O . THR A 1 95 ? -5.544 11.519 18.416 1.00 70.44 95 THR A O 1
ATOM 694 N N . VAL A 1 96 ? -4.879 9.397 18.168 1.00 75.69 96 VAL A N 1
ATOM 695 C CA . VAL A 1 96 ? -3.451 9.722 18.215 1.00 75.69 96 VAL A CA 1
ATOM 696 C C . VAL A 1 96 ? -3.116 10.237 16.816 1.00 75.69 96 VAL A C 1
ATOM 698 O O . VAL A 1 96 ? -3.235 9.457 15.868 1.00 75.69 96 VAL A O 1
ATOM 701 N N . PRO A 1 97 ? -2.770 11.526 16.632 1.00 76.62 97 PRO A N 1
ATOM 702 C CA . PRO A 1 97 ? -2.343 12.006 15.330 1.00 76.62 97 PRO A CA 1
ATOM 703 C C . PRO A 1 97 ? -1.006 11.337 15.022 1.00 76.62 97 PRO A C 1
ATOM 705 O O . PRO A 1 97 ? 0.043 11.751 15.512 1.00 76.62 97 PRO A O 1
ATOM 708 N N . VAL A 1 98 ? -1.052 10.250 14.258 1.00 83.44 98 VAL A N 1
ATOM 709 C CA . VAL A 1 98 ? 0.154 9.654 13.700 1.00 83.44 98 VAL A CA 1
ATOM 710 C C . VAL A 1 98 ? 0.452 10.449 12.435 1.00 83.44 98 VAL A C 1
ATOM 712 O O . VAL A 1 98 ? -0.388 10.457 11.535 1.00 83.44 98 VAL A O 1
ATOM 715 N N . PRO A 1 99 ? 1.576 11.179 12.374 1.00 89.44 99 PRO A N 1
ATOM 716 C CA . PRO A 1 99 ? 1.913 11.933 11.179 1.00 89.44 99 PRO A CA 1
ATOM 717 C C . PRO A 1 99 ? 2.130 10.978 10.002 1.00 89.44 99 PRO A C 1
ATOM 719 O O . PRO A 1 99 ? 2.541 9.826 10.184 1.00 89.44 99 PRO A O 1
ATOM 722 N N . ASP A 1 100 ? 1.884 11.468 8.792 1.00 91.50 100 ASP A N 1
ATOM 723 C CA . ASP A 1 100 ? 2.329 10.785 7.581 1.00 91.50 100 ASP A CA 1
ATOM 724 C C . ASP A 1 100 ? 3.858 10.786 7.529 1.00 91.50 100 ASP A C 1
ATOM 726 O O . ASP A 1 100 ? 4.515 11.717 8.014 1.00 91.50 100 ASP A O 1
ATOM 730 N N . ALA A 1 101 ? 4.446 9.734 6.960 1.00 93.62 101 ALA A N 1
ATOM 731 C CA . ALA A 1 101 ? 5.896 9.716 6.820 1.00 93.62 101 ALA A CA 1
ATOM 732 C C . ALA A 1 101 ? 6.353 10.699 5.739 1.00 93.62 101 ALA A C 1
ATOM 734 O O . ALA A 1 101 ? 5.711 10.879 4.704 1.00 93.62 101 ALA A O 1
ATOM 735 N N . SER A 1 102 ? 7.528 11.272 5.956 1.00 92.06 102 SER A N 1
ATOM 736 C CA . SER A 1 102 ? 8.270 12.047 4.973 1.00 92.06 102 SER A CA 1
ATOM 737 C C . SER A 1 102 ? 9.736 11.610 4.977 1.00 92.06 102 SER A C 1
ATOM 739 O O . SER A 1 102 ? 10.148 10.726 5.729 1.00 92.06 102 SER A O 1
ATOM 741 N N . THR A 1 103 ? 10.563 12.255 4.159 1.00 93.38 103 THR A N 1
ATOM 742 C CA . THR A 1 103 ? 12.017 12.040 4.178 1.00 93.38 103 THR A CA 1
ATOM 743 C C . THR A 1 103 ? 12.689 12.541 5.462 1.00 93.38 103 THR A C 1
ATOM 745 O O . THR A 1 103 ? 13.845 12.208 5.708 1.00 93.38 103 THR A O 1
ATOM 748 N N . THR A 1 104 ? 11.985 13.322 6.289 1.00 93.88 104 THR A N 1
ATOM 749 C CA . THR A 1 104 ? 12.508 13.920 7.529 1.00 93.88 104 THR A CA 1
ATOM 750 C C . THR A 1 104 ? 11.708 13.551 8.779 1.00 93.88 104 THR A C 1
ATOM 752 O O . THR A 1 104 ? 12.210 13.706 9.891 1.00 93.88 104 THR A O 1
ATOM 755 N N . VAL A 1 105 ? 10.485 13.039 8.623 1.00 92.69 105 VAL A N 1
ATOM 756 C CA . VAL A 1 105 ? 9.563 12.709 9.716 1.00 92.69 105 VAL A CA 1
ATOM 757 C C . VAL A 1 105 ? 9.117 11.257 9.578 1.00 92.69 105 VAL A C 1
ATOM 759 O O . VAL A 1 105 ? 8.673 10.826 8.518 1.00 92.69 105 VAL A O 1
ATOM 762 N N . LYS A 1 106 ? 9.221 10.480 10.660 1.00 91.81 106 LYS A N 1
ATOM 763 C CA . LYS A 1 106 ? 8.680 9.113 10.698 1.00 91.81 106 LYS A CA 1
ATOM 764 C C . LYS A 1 106 ? 7.154 9.163 10.761 1.00 91.81 106 LYS A C 1
ATOM 766 O O . LYS A 1 106 ? 6.613 9.974 11.504 1.00 91.81 106 LYS A O 1
ATOM 771 N N . GLY A 1 107 ? 6.485 8.253 10.060 1.00 92.81 107 GLY A N 1
ATOM 772 C CA . GLY A 1 107 ? 5.027 8.202 10.013 1.00 92.81 107 GLY A CA 1
ATOM 773 C C . GLY A 1 107 ? 4.484 6.974 9.288 1.00 92.81 107 GLY A C 1
ATOM 774 O O . GLY A 1 107 ? 5.240 6.050 8.974 1.00 92.81 107 GLY A O 1
ATOM 775 N N . ILE A 1 108 ? 3.178 6.961 9.025 1.00 92.06 108 ILE A N 1
ATOM 776 C CA . ILE A 1 108 ? 2.508 5.903 8.250 1.00 92.06 108 ILE A CA 1
ATOM 777 C C . ILE A 1 108 ? 2.540 6.275 6.758 1.00 92.06 108 ILE A C 1
ATOM 779 O O . ILE A 1 108 ? 2.485 7.450 6.408 1.00 92.06 108 ILE A O 1
ATOM 783 N N . VAL A 1 109 ? 2.660 5.280 5.872 1.00 94.62 109 VAL A N 1
ATOM 784 C CA . VAL A 1 109 ? 2.653 5.472 4.411 1.00 94.62 109 VAL A CA 1
ATOM 785 C C . VAL A 1 109 ? 1.718 4.462 3.762 1.00 94.62 109 VAL A C 1
ATOM 787 O O . VAL A 1 109 ? 1.708 3.285 4.126 1.00 94.62 109 VAL A O 1
ATOM 790 N N . LYS A 1 110 ? 0.956 4.904 2.761 1.00 95.25 110 LYS A N 1
ATOM 791 C CA . LYS A 1 110 ? 0.147 4.019 1.921 1.00 95.25 110 LYS A CA 1
ATOM 792 C C . LYS A 1 110 ? 1.020 3.358 0.848 1.00 95.25 110 LYS A C 1
ATOM 794 O O . LYS A 1 110 ? 1.836 4.017 0.211 1.00 95.25 110 LYS A O 1
ATOM 799 N N . LEU A 1 111 ? 0.846 2.056 0.637 1.00 96.62 111 LEU A N 1
ATOM 800 C CA . LEU A 1 111 ? 1.614 1.298 -0.355 1.00 96.62 111 LEU A CA 1
ATOM 801 C C . LEU A 1 111 ? 0.992 1.384 -1.758 1.00 96.62 111 LEU A C 1
ATOM 803 O O . LEU A 1 111 ? -0.231 1.355 -1.899 1.00 96.62 111 LEU A O 1
ATOM 807 N N . ASN A 1 112 ? 1.841 1.413 -2.789 1.00 96.38 112 ASN A N 1
ATOM 808 C CA . ASN A 1 112 ? 1.459 1.442 -4.201 1.00 96.38 112 ASN A CA 1
ATOM 809 C C . ASN A 1 112 ? 2.215 0.370 -5.013 1.00 96.38 112 ASN A C 1
ATOM 811 O O . ASN A 1 112 ? 3.429 0.178 -4.886 1.00 96.38 112 ASN A O 1
ATOM 815 N N . THR A 1 113 ? 1.481 -0.367 -5.845 1.00 97.12 113 THR A N 1
ATOM 816 C CA . THR A 1 113 ? 1.992 -1.448 -6.705 1.00 97.12 113 THR A CA 1
ATOM 817 C C . THR A 1 113 ? 2.223 -1.035 -8.159 1.00 97.12 113 THR A C 1
ATOM 819 O O . THR A 1 113 ? 2.718 -1.838 -8.947 1.00 97.12 113 THR A O 1
ATOM 822 N N . SER A 1 114 ? 1.892 0.200 -8.534 1.00 96.19 114 SER A N 1
ATOM 823 C CA . SER A 1 114 ? 2.129 0.727 -9.876 1.00 96.19 114 SER A CA 1
ATOM 824 C C . SER A 1 114 ? 3.623 0.886 -10.162 1.00 96.19 114 SER A C 1
ATOM 826 O O . SER A 1 114 ? 4.381 1.399 -9.343 1.00 96.19 114 SER A O 1
ATOM 828 N N . ILE A 1 115 ? 4.029 0.492 -11.369 1.00 92.56 115 ILE A N 1
ATOM 829 C CA . ILE A 1 115 ? 5.406 0.607 -11.876 1.00 92.56 115 ILE A CA 1
ATOM 830 C C . ILE A 1 115 ? 5.674 1.924 -12.625 1.00 92.56 115 ILE A C 1
ATOM 832 O O . ILE A 1 115 ? 6.773 2.130 -13.126 1.00 92.56 115 ILE A O 1
ATOM 836 N N . VAL A 1 116 ? 4.664 2.791 -12.740 1.00 92.81 116 VAL A N 1
ATOM 837 C CA . VAL A 1 116 ? 4.729 4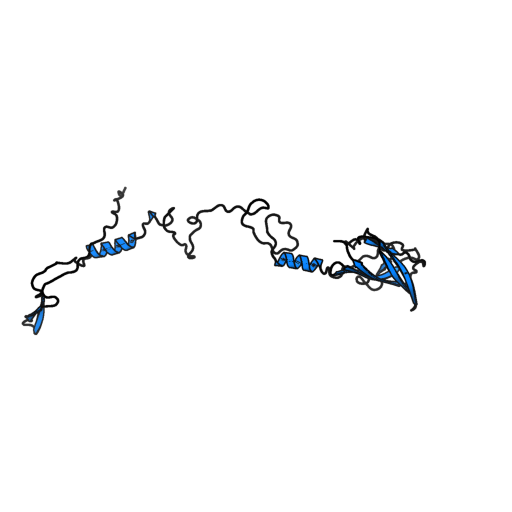.095 -13.434 1.00 92.81 116 VAL A CA 1
ATOM 838 C C . VAL A 1 116 ? 4.095 5.211 -12.594 1.00 92.81 116 VAL A C 1
ATOM 840 O O . VAL A 1 116 ? 3.583 6.193 -13.122 1.00 92.81 116 VAL A O 1
ATOM 843 N N . SER A 1 117 ? 4.060 5.037 -11.270 1.00 94.31 117 SER A N 1
ATOM 844 C CA . SER A 1 117 ? 3.486 6.030 -10.360 1.00 94.31 117 SER A CA 1
ATOM 845 C C . SER A 1 117 ? 4.345 7.292 -10.303 1.00 94.31 117 SER A C 1
ATOM 847 O O . SER A 1 117 ? 5.568 7.209 -10.224 1.00 94.31 117 SER A O 1
ATOM 849 N N . SER A 1 118 ? 3.694 8.453 -10.270 1.00 94.19 118 SER A N 1
ATOM 850 C CA . SER A 1 118 ? 4.317 9.747 -9.972 1.00 94.19 118 SER A CA 1
ATOM 851 C C . SER A 1 118 ? 4.013 10.232 -8.547 1.00 94.19 118 SER A C 1
ATOM 853 O O . SER A 1 118 ? 4.217 11.406 -8.244 1.00 94.19 118 SER A O 1
ATOM 855 N N . SER A 1 119 ? 3.456 9.370 -7.685 1.00 93.44 119 SER A N 1
ATOM 856 C CA . SER A 1 119 ? 3.107 9.736 -6.309 1.00 93.44 119 SER A CA 1
ATOM 857 C C . SER A 1 119 ? 4.355 10.000 -5.468 1.00 93.44 119 SER A C 1
ATOM 859 O O . SER A 1 119 ? 5.294 9.208 -5.476 1.00 93.44 119 SER A O 1
ATOM 861 N N . LEU A 1 120 ? 4.328 11.091 -4.702 1.00 91.00 120 LEU A N 1
ATOM 862 C CA . LEU A 1 120 ? 5.362 11.440 -3.722 1.00 91.00 120 LEU A CA 1
ATOM 863 C C . LEU A 1 120 ? 4.941 11.119 -2.278 1.00 91.00 120 LEU A C 1
ATOM 865 O O . LEU A 1 120 ? 5.718 11.335 -1.353 1.00 91.00 120 LEU A O 1
ATOM 869 N N . THR A 1 121 ? 3.714 10.628 -2.078 1.00 92.06 121 THR A N 1
ATOM 870 C CA . THR A 1 121 ? 3.119 10.353 -0.756 1.00 92.06 121 THR A CA 1
ATOM 871 C C . THR A 1 121 ? 2.834 8.871 -0.516 1.00 92.06 121 THR A C 1
ATOM 873 O O . THR A 1 121 ? 2.396 8.487 0.565 1.00 92.06 121 THR A O 1
ATOM 876 N N . GLU A 1 122 ? 3.080 8.018 -1.510 1.00 94.88 122 GLU A N 1
ATOM 877 C CA . GLU A 1 122 ? 2.901 6.572 -1.412 1.00 94.88 122 GLU A CA 1
ATOM 878 C C . GLU A 1 122 ? 4.246 5.859 -1.574 1.00 94.88 122 GLU A C 1
ATOM 880 O O . GLU A 1 122 ? 5.087 6.265 -2.375 1.00 94.88 122 GLU A O 1
ATOM 885 N N . ALA A 1 123 ? 4.446 4.768 -0.838 1.00 95.06 123 ALA A N 1
ATOM 886 C CA . ALA A 1 123 ? 5.655 3.959 -0.933 1.00 95.06 123 ALA A CA 1
ATOM 887 C C . ALA A 1 123 ? 5.484 2.842 -1.968 1.00 95.06 123 ALA A C 1
ATOM 889 O O . ALA A 1 123 ? 4.448 2.174 -2.026 1.00 95.06 123 ALA A O 1
ATOM 890 N N . ALA A 1 124 ? 6.528 2.596 -2.758 1.00 96.94 124 ALA A N 1
ATOM 891 C CA . ALA A 1 124 ? 6.550 1.479 -3.691 1.00 96.94 124 ALA A CA 1
ATOM 892 C C . ALA A 1 124 ? 6.544 0.137 -2.942 1.00 96.94 124 ALA A C 1
ATOM 894 O O . ALA A 1 124 ? 7.271 -0.067 -1.969 1.00 96.94 124 ALA A O 1
ATOM 895 N N . THR A 1 125 ? 5.742 -0.807 -3.424 1.00 97.06 125 THR A N 1
ATOM 896 C CA . THR A 1 125 ? 5.785 -2.196 -2.943 1.00 97.06 125 THR A CA 1
ATOM 897 C C . THR A 1 125 ? 7.007 -2.947 -3.483 1.00 97.06 125 THR A C 1
ATOM 899 O O . THR A 1 125 ? 7.461 -2.655 -4.594 1.00 97.06 125 THR A O 1
ATOM 902 N N . PRO A 1 126 ? 7.491 -3.994 -2.782 1.00 97.12 126 PRO A N 1
ATOM 903 C CA . PRO A 1 126 ? 8.550 -4.862 -3.300 1.00 97.12 126 PRO A CA 1
ATOM 904 C C . PRO A 1 126 ? 8.235 -5.443 -4.686 1.00 97.12 126 PRO A C 1
ATOM 906 O O . PRO A 1 126 ? 9.120 -5.533 -5.532 1.00 97.12 126 PRO A O 1
ATOM 909 N N . SER A 1 127 ? 6.966 -5.771 -4.957 1.00 95.94 127 SER A N 1
ATOM 910 C CA . SER A 1 127 ? 6.515 -6.239 -6.273 1.00 95.94 127 SER A CA 1
ATOM 911 C 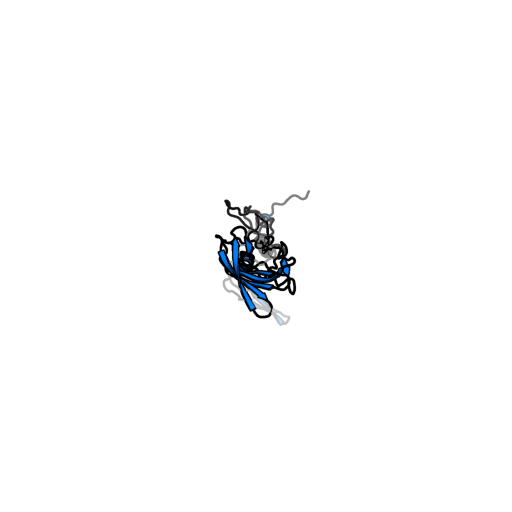C . SER A 1 127 ? 6.665 -5.184 -7.370 1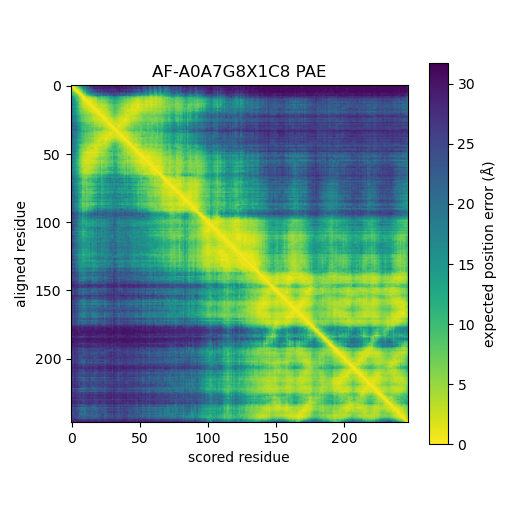.00 95.94 127 SER A C 1
ATOM 913 O O . SER A 1 127 ? 7.065 -5.528 -8.479 1.00 95.94 127 SER A O 1
ATOM 915 N N . ALA A 1 128 ? 6.386 -3.908 -7.077 1.00 96.56 128 ALA A N 1
ATOM 916 C CA . ALA A 1 128 ? 6.576 -2.827 -8.044 1.00 96.56 128 ALA A CA 1
ATOM 917 C C . ALA A 1 128 ? 8.065 -2.627 -8.361 1.00 96.56 128 ALA A C 1
ATOM 919 O O . ALA A 1 128 ? 8.443 -2.560 -9.529 1.00 96.56 128 ALA A O 1
ATOM 920 N N . VAL A 1 129 ? 8.918 -2.619 -7.330 1.00 95.06 129 VAL A N 1
ATOM 921 C CA . VAL A 1 129 ? 10.375 -2.489 -7.494 1.00 95.06 129 VAL A CA 1
ATOM 922 C C . VAL A 1 129 ? 10.940 -3.658 -8.305 1.00 95.06 129 VAL A C 1
ATOM 924 O O . VAL A 1 129 ? 11.691 -3.446 -9.257 1.00 95.06 129 VAL A O 1
ATOM 927 N N . ALA A 1 130 ? 10.534 -4.890 -7.990 1.00 93.69 130 ALA A N 1
ATOM 928 C CA . ALA A 1 130 ? 10.959 -6.077 -8.727 1.00 93.69 130 ALA A CA 1
ATOM 929 C C . ALA A 1 130 ? 10.522 -6.036 -10.202 1.00 93.69 130 ALA A C 1
ATOM 931 O O . ALA A 1 130 ? 11.309 -6.371 -11.087 1.00 93.69 130 ALA A O 1
ATOM 932 N N . ALA A 1 131 ? 9.296 -5.587 -10.484 1.00 91.94 131 ALA A N 1
ATOM 933 C CA . ALA A 1 131 ? 8.777 -5.484 -11.845 1.00 91.94 131 ALA A CA 1
ATOM 934 C C . ALA A 1 131 ? 9.497 -4.410 -12.681 1.00 91.94 131 ALA A C 1
ATOM 936 O O . ALA A 1 131 ? 9.779 -4.644 -13.857 1.00 91.94 131 ALA A O 1
ATOM 937 N N . VAL A 1 132 ? 9.843 -3.261 -12.086 1.00 90.38 132 VAL A N 1
ATOM 938 C CA . VAL A 1 132 ? 10.687 -2.248 -12.746 1.00 90.38 132 VAL A CA 1
ATOM 939 C C . VAL A 1 132 ? 12.068 -2.827 -13.048 1.00 90.38 132 VAL A C 1
ATOM 941 O O . VAL A 1 132 ? 12.532 -2.736 -14.183 1.00 90.38 132 VAL A O 1
ATOM 944 N N . ASN A 1 133 ? 12.691 -3.494 -12.073 1.00 88.25 133 ASN A N 1
ATOM 945 C CA . ASN A 1 133 ? 14.016 -4.086 -12.252 1.00 88.25 133 ASN A CA 1
ATOM 946 C C . ASN A 1 133 ? 14.028 -5.158 -13.357 1.00 88.25 133 ASN A C 1
ATOM 948 O O . ASN A 1 133 ? 14.951 -5.219 -14.163 1.00 88.25 133 ASN A O 1
ATOM 952 N N . ALA A 1 134 ? 12.971 -5.968 -13.454 1.00 87.00 134 ALA A N 1
ATOM 953 C CA . ALA A 1 134 ? 12.823 -6.945 -14.529 1.00 87.00 134 ALA A CA 1
ATOM 954 C C . ALA A 1 134 ? 12.750 -6.287 -15.920 1.00 87.00 134 ALA A C 1
ATOM 956 O O . ALA A 1 134 ? 13.409 -6.761 -16.842 1.00 87.00 134 ALA A O 1
ATOM 957 N N . LYS A 1 135 ? 12.011 -5.176 -16.069 1.00 81.44 135 LYS A N 1
ATOM 958 C CA . LYS A 1 135 ? 11.931 -4.426 -17.338 1.00 81.44 135 LYS A CA 1
ATOM 959 C C . LYS A 1 135 ? 13.246 -3.752 -17.731 1.00 81.44 135 LYS A C 1
ATOM 961 O O . LYS A 1 135 ? 13.527 -3.627 -18.916 1.00 81.44 135 LYS A O 1
ATOM 966 N N . LEU A 1 136 ? 14.034 -3.303 -16.755 1.00 78.00 136 LEU A N 1
ATOM 967 C CA . LEU A 1 136 ? 15.362 -2.738 -17.014 1.00 78.00 136 LEU A CA 1
ATOM 968 C C . LEU A 1 136 ? 16.373 -3.824 -17.410 1.00 78.00 136 LEU A C 1
ATOM 970 O O . LEU A 1 136 ? 17.265 -3.569 -18.217 1.00 78.00 136 LEU A O 1
ATOM 974 N N . ASN A 1 137 ? 16.212 -5.042 -16.885 1.00 84.81 137 ASN A N 1
ATOM 975 C CA . ASN A 1 137 ? 17.064 -6.177 -17.234 1.00 84.81 137 ASN A CA 1
ATOM 976 C C . ASN A 1 137 ? 16.778 -6.753 -18.623 1.00 84.81 137 ASN A C 1
ATOM 978 O O . ASN A 1 137 ? 17.707 -7.268 -19.241 1.00 84.81 137 ASN A O 1
ATOM 982 N N . ASP A 1 138 ? 15.535 -6.704 -19.105 1.00 86.88 138 ASP A N 1
ATOM 983 C CA . ASP A 1 138 ? 15.179 -7.084 -20.475 1.00 86.88 138 ASP A CA 1
ATOM 984 C C . ASP A 1 138 ? 14.060 -6.175 -20.999 1.00 86.88 138 ASP A C 1
ATOM 986 O O . ASP A 1 138 ? 12.912 -6.255 -20.553 1.00 86.88 138 ASP A O 1
ATOM 990 N N . THR A 1 139 ? 14.387 -5.309 -21.960 1.00 83.19 139 THR A N 1
ATOM 991 C CA . THR A 1 139 ? 13.407 -4.383 -22.553 1.00 83.19 139 THR A CA 1
ATOM 992 C C . THR A 1 139 ? 12.430 -5.076 -23.499 1.00 83.19 139 THR A C 1
ATOM 994 O O . THR A 1 139 ? 11.468 -4.454 -23.949 1.00 83.19 139 THR A O 1
ATOM 997 N N . GLY A 1 140 ? 12.688 -6.336 -23.862 1.00 87.56 140 GLY A N 1
ATOM 998 C CA . GLY A 1 140 ? 12.100 -6.937 -25.051 1.00 87.56 140 GLY A CA 1
ATOM 999 C C . GLY A 1 140 ? 12.623 -6.288 -26.337 1.00 87.56 140 GLY A C 1
ATOM 1000 O O . GLY A 1 140 ? 13.422 -5.346 -26.311 1.00 87.56 140 GLY A O 1
ATOM 1001 N N . TRP A 1 141 ? 12.191 -6.830 -27.477 1.00 89.06 141 TRP A N 1
ATOM 1002 C CA . TRP A 1 141 ? 12.530 -6.285 -28.791 1.00 89.06 141 TRP A CA 1
ATOM 1003 C C . TRP A 1 141 ? 11.689 -5.048 -29.103 1.00 89.06 141 TRP A C 1
ATOM 1005 O O . TRP A 1 141 ? 10.464 -5.092 -29.016 1.00 89.06 141 TRP A O 1
ATOM 1015 N N . ILE A 1 142 ? 12.362 -3.978 -29.509 1.00 86.56 142 ILE A N 1
ATOM 1016 C CA . ILE A 1 142 ? 11.785 -2.700 -29.913 1.00 86.56 142 ILE A CA 1
ATOM 1017 C C . ILE A 1 142 ? 12.226 -2.433 -31.352 1.00 86.56 142 ILE A C 1
ATOM 1019 O O . ILE A 1 142 ? 13.414 -2.525 -31.668 1.00 86.56 142 ILE A O 1
ATOM 1023 N N . ASN A 1 143 ? 11.268 -2.136 -32.227 1.00 87.94 143 ASN A N 1
ATOM 1024 C CA . ASN A 1 143 ? 11.537 -1.871 -33.638 1.00 87.94 143 ASN A CA 1
ATOM 1025 C C . ASN A 1 143 ? 12.129 -0.469 -33.822 1.00 87.94 143 ASN A C 1
ATOM 1027 O O . ASN A 1 143 ? 11.781 0.455 -33.089 1.00 87.94 143 ASN A O 1
ATOM 1031 N N . ILE A 1 144 ? 13.025 -0.337 -34.797 1.00 83.31 144 ILE A N 1
ATOM 1032 C CA . ILE A 1 144 ? 13.718 0.902 -35.146 1.00 83.31 144 ILE A CA 1
ATOM 1033 C C . ILE A 1 144 ? 13.324 1.281 -36.570 1.00 83.31 144 ILE A C 1
ATOM 1035 O O . ILE A 1 144 ? 13.359 0.443 -37.475 1.00 83.31 144 ILE A O 1
ATOM 1039 N N . ASP A 1 145 ? 13.018 2.556 -36.782 1.00 81.19 145 ASP A N 1
ATOM 1040 C CA . ASP A 1 145 ? 12.845 3.089 -38.126 1.00 81.19 145 ASP A CA 1
ATOM 1041 C C . ASP A 1 145 ? 14.219 3.283 -38.797 1.00 81.19 145 ASP A C 1
ATOM 1043 O O . ASP A 1 145 ? 15.094 3.937 -38.230 1.00 81.19 145 ASP A O 1
ATOM 1047 N N . PRO A 1 146 ? 14.447 2.733 -40.003 1.00 77.81 146 PRO A N 1
ATOM 1048 C CA . PRO A 1 146 ? 15.772 2.736 -40.629 1.00 77.81 146 PRO A CA 1
ATOM 1049 C C . PRO A 1 146 ? 16.259 4.127 -41.078 1.00 77.81 146 PRO A C 1
ATOM 1051 O O . PRO A 1 146 ? 17.466 4.342 -41.182 1.00 77.81 146 PRO A O 1
ATOM 1054 N N . GLY A 1 147 ? 15.343 5.083 -41.287 1.00 75.31 147 GLY A N 1
ATOM 1055 C CA . GLY A 1 147 ? 15.651 6.475 -41.642 1.00 75.31 147 GLY A CA 1
ATOM 1056 C C . GLY A 1 147 ? 16.401 6.658 -42.976 1.00 75.31 147 GLY A C 1
ATOM 1057 O O . GLY A 1 147 ? 16.778 5.699 -43.641 1.00 75.31 147 GLY A O 1
ATOM 1058 N N . ASN A 1 148 ? 16.594 7.919 -43.391 1.00 73.88 148 ASN A N 1
ATOM 1059 C CA . ASN A 1 148 ? 17.603 8.384 -44.366 1.00 73.88 148 ASN A CA 1
ATOM 1060 C C . ASN A 1 148 ? 17.940 7.438 -45.543 1.00 73.88 148 ASN A C 1
ATOM 1062 O O . ASN A 1 148 ? 19.093 7.070 -45.764 1.00 73.88 148 ASN A O 1
ATOM 1066 N N . GLY A 1 149 ? 16.935 7.077 -46.343 1.00 74.56 149 GLY A N 1
ATOM 1067 C CA . GLY A 1 149 ? 17.160 6.318 -47.576 1.00 74.56 149 GLY A CA 1
ATOM 1068 C C . GLY A 1 149 ? 17.410 4.821 -47.372 1.00 74.56 149 GLY A C 1
ATOM 1069 O O . GLY A 1 149 ? 17.822 4.162 -48.320 1.00 74.56 149 GLY A O 1
ATOM 1070 N N . TRP A 1 150 ? 17.116 4.276 -46.192 1.00 80.62 150 TRP A N 1
ATOM 1071 C CA . TRP A 1 150 ? 17.073 2.840 -45.911 1.00 80.62 150 TRP A CA 1
ATOM 1072 C C . TRP A 1 150 ? 15.631 2.370 -45.699 1.00 80.62 150 TRP A C 1
ATOM 1074 O O . TRP A 1 150 ? 14.781 3.118 -45.215 1.00 80.62 150 TRP A O 1
ATOM 1084 N N . ALA A 1 151 ? 15.344 1.122 -46.065 1.00 83.69 151 ALA A N 1
ATOM 1085 C CA . ALA A 1 151 ? 14.022 0.520 -45.945 1.00 83.69 151 ALA A CA 1
ATOM 1086 C C . ALA A 1 151 ? 14.092 -0.907 -45.383 1.00 83.69 151 ALA A C 1
ATOM 1088 O O . ALA A 1 151 ? 15.082 -1.621 -45.551 1.00 83.69 151 ALA A O 1
ATOM 1089 N N . LEU A 1 152 ? 13.015 -1.309 -44.705 1.00 86.88 152 LEU A N 1
ATOM 1090 C CA . LEU A 1 152 ? 12.842 -2.642 -44.127 1.00 86.88 152 LEU A CA 1
ATOM 1091 C C . LEU A 1 152 ? 12.558 -3.664 -45.231 1.00 86.88 152 LEU A C 1
ATOM 1093 O O . LEU A 1 152 ? 11.609 -3.478 -45.990 1.00 86.88 152 LEU A O 1
ATOM 1097 N N . LYS A 1 153 ? 13.339 -4.746 -45.311 1.00 83.94 153 LYS A N 1
ATOM 1098 C CA . LYS A 1 153 ? 13.281 -5.714 -46.421 1.00 83.94 153 LYS A CA 1
ATOM 1099 C C . LYS A 1 153 ? 11.990 -6.536 -46.486 1.00 83.94 153 LYS A C 1
ATOM 1101 O O . LYS A 1 153 ? 11.400 -6.687 -47.552 1.00 83.94 153 LYS A O 1
ATOM 1106 N N . ASN A 1 154 ? 11.594 -7.091 -45.354 1.00 85.88 154 ASN A N 1
ATOM 1107 C CA . ASN A 1 154 ? 10.555 -8.099 -45.165 1.00 85.88 154 ASN A CA 1
ATOM 1108 C C . ASN A 1 154 ? 9.454 -7.628 -44.201 1.00 85.88 154 ASN A C 1
ATOM 1110 O O . ASN A 1 154 ? 8.341 -8.148 -44.254 1.00 85.88 154 ASN A O 1
ATOM 1114 N N . GLY A 1 155 ? 9.734 -6.673 -43.306 1.00 86.62 155 GLY A N 1
ATOM 1115 C CA . GLY A 1 155 ? 8.734 -6.111 -42.401 1.00 86.62 155 GLY A CA 1
ATOM 1116 C C . GLY A 1 155 ? 9.292 -5.398 -41.161 1.00 86.62 155 GLY A C 1
ATOM 1117 O O . GLY A 1 155 ? 10.499 -5.217 -41.022 1.00 86.62 155 GLY A O 1
ATOM 1118 N N . PRO A 1 156 ? 8.416 -5.025 -40.205 1.00 84.00 156 PRO A N 1
ATOM 1119 C CA . PRO A 1 156 ? 8.748 -4.179 -39.048 1.00 84.00 156 PRO A CA 1
ATOM 1120 C C . PRO A 1 156 ? 9.833 -4.749 -38.119 1.00 84.00 156 PRO A C 1
ATOM 1122 O O . PRO A 1 156 ? 10.431 -4.006 -37.354 1.00 84.00 156 PRO A O 1
ATOM 1125 N N . ASN A 1 157 ? 10.096 -6.058 -38.179 1.00 86.69 157 ASN A N 1
ATOM 1126 C CA . ASN A 1 157 ? 11.064 -6.744 -37.318 1.00 86.69 157 ASN A CA 1
ATOM 1127 C C . ASN A 1 157 ? 12.485 -6.803 -37.895 1.00 86.69 157 ASN A C 1
ATOM 1129 O O . ASN A 1 157 ? 13.371 -7.359 -37.241 1.00 86.69 157 ASN A O 1
ATOM 1133 N N . ASP A 1 158 ? 12.701 -6.306 -39.111 1.00 87.62 158 ASP A N 1
ATOM 1134 C CA . ASP A 1 158 ? 14.012 -6.381 -39.750 1.00 87.62 158 ASP A CA 1
ATOM 1135 C C . ASP A 1 158 ? 15.019 -5.406 -39.162 1.00 87.62 158 ASP A C 1
ATOM 1137 O O . ASP A 1 158 ? 16.209 -5.623 -39.330 1.00 87.62 158 ASP A O 1
ATOM 1141 N N . PHE A 1 159 ? 14.583 -4.360 -38.463 1.00 86.88 159 PHE A N 1
ATOM 1142 C CA . PHE A 1 159 ? 15.491 -3.490 -37.733 1.00 86.88 159 PHE A CA 1
ATOM 1143 C C . PHE A 1 159 ? 14.950 -3.224 -36.343 1.00 86.88 159 PHE A C 1
ATOM 1145 O O . PHE A 1 159 ? 13.884 -2.640 -36.165 1.00 86.88 159 PHE A O 1
ATOM 1152 N N . ARG A 1 160 ? 15.656 -3.754 -35.347 1.00 87.31 160 ARG A N 1
ATOM 1153 C CA . ARG A 1 160 ? 15.192 -3.775 -33.962 1.00 87.31 160 ARG A CA 1
ATOM 1154 C C . ARG A 1 160 ? 16.347 -3.931 -32.995 1.00 87.31 160 ARG A C 1
ATOM 1156 O O . ARG A 1 160 ? 17.379 -4.522 -33.325 1.00 87.31 160 ARG A O 1
ATOM 1163 N N . TYR A 1 161 ? 16.130 -3.468 -31.774 1.00 86.81 161 TYR A N 1
ATOM 1164 C CA . TYR A 1 161 ? 17.058 -3.654 -30.670 1.00 86.81 161 TYR A CA 1
ATOM 1165 C C . TYR A 1 161 ? 16.370 -4.233 -29.441 1.00 86.81 161 TYR A C 1
ATOM 1167 O O . TYR A 1 161 ? 15.150 -4.197 -29.305 1.00 86.81 161 TYR A O 1
ATOM 1175 N N . ARG A 1 162 ? 17.176 -4.764 -28.530 1.00 86.38 162 ARG A N 1
ATOM 1176 C CA . ARG A 1 162 ? 16.787 -5.013 -27.142 1.00 86.38 162 ARG A CA 1
ATOM 1177 C C . ARG A 1 162 ? 17.965 -4.735 -26.231 1.00 86.38 162 ARG A C 1
ATOM 1179 O O . ARG A 1 162 ? 19.113 -4.882 -26.650 1.00 86.38 162 ARG A O 1
ATOM 1186 N N . ILE A 1 163 ? 17.685 -4.422 -24.979 1.00 83.75 163 ILE A N 1
ATOM 1187 C CA . ILE A 1 163 ? 18.693 -4.377 -23.928 1.00 83.75 163 ILE A CA 1
ATOM 1188 C C . ILE A 1 163 ? 18.470 -5.585 -23.055 1.00 83.75 163 ILE A C 1
ATOM 1190 O O . ILE A 1 163 ? 17.354 -5.811 -22.594 1.00 83.75 163 ILE A O 1
ATOM 1194 N N . LYS A 1 164 ? 19.531 -6.356 -22.842 1.00 86.69 164 LYS A N 1
ATOM 1195 C CA . LYS A 1 164 ? 19.510 -7.482 -21.928 1.00 86.69 164 LYS A CA 1
ATOM 1196 C C . LYS A 1 164 ? 20.736 -7.439 -21.035 1.00 86.69 164 LYS A C 1
ATOM 1198 O O . LYS A 1 164 ? 21.853 -7.460 -21.536 1.00 86.69 164 LYS A O 1
ATOM 1203 N N . ASN A 1 165 ? 20.527 -7.387 -19.722 1.00 85.81 165 ASN A N 1
ATOM 1204 C CA . ASN A 1 165 ? 21.594 -7.354 -18.717 1.00 85.81 165 ASN A CA 1
ATOM 1205 C C . ASN A 1 165 ? 22.649 -6.256 -18.983 1.00 85.81 165 ASN A C 1
ATOM 1207 O O . ASN A 1 165 ? 23.847 -6.528 -18.954 1.00 85.81 165 ASN A O 1
ATOM 1211 N N . GLY A 1 166 ? 22.213 -5.030 -19.296 1.00 80.19 166 GLY A N 1
ATOM 1212 C CA . GLY A 1 166 ? 23.124 -3.904 -19.562 1.00 80.19 166 GLY A CA 1
ATOM 1213 C C . GLY A 1 166 ? 23.868 -3.979 -20.902 1.00 80.19 166 GLY A C 1
ATOM 1214 O O . GLY A 1 166 ? 24.824 -3.238 -21.127 1.00 80.19 166 GLY A O 1
ATOM 1215 N N . VAL A 1 167 ? 23.437 -4.858 -21.807 1.00 83.75 167 VAL A N 1
ATOM 1216 C CA . VAL A 1 167 ? 24.013 -5.014 -23.142 1.00 83.75 167 VAL A CA 1
ATOM 1217 C C . VAL A 1 167 ? 22.939 -4.754 -24.192 1.00 83.75 167 VAL A C 1
ATOM 1219 O O . VAL A 1 167 ? 21.879 -5.383 -24.175 1.00 83.75 167 VAL A O 1
ATOM 1222 N N . ALA A 1 168 ? 23.212 -3.837 -25.118 1.00 84.62 168 ALA A N 1
ATOM 1223 C CA . ALA A 1 168 ? 22.368 -3.625 -26.284 1.00 84.62 168 ALA A CA 1
ATOM 1224 C C . ALA A 1 168 ? 22.668 -4.691 -27.338 1.00 84.62 168 ALA A C 1
ATOM 1226 O O . ALA A 1 168 ? 23.827 -4.946 -27.658 1.00 84.62 168 ALA A O 1
ATOM 1227 N N . HIS A 1 169 ? 21.619 -5.282 -27.898 1.00 85.88 169 HIS A N 1
ATOM 1228 C CA . HIS A 1 169 ? 21.679 -6.171 -29.050 1.00 85.88 169 HIS A CA 1
ATOM 1229 C C . HIS A 1 169 ? 20.854 -5.566 -30.174 1.00 85.88 169 HIS A C 1
ATOM 1231 O O . HIS A 1 169 ? 19.669 -5.299 -29.979 1.00 85.88 169 HIS A O 1
ATOM 1237 N N . ILE A 1 170 ? 21.459 -5.391 -31.343 1.00 86.62 170 ILE A N 1
ATOM 1238 C CA . ILE A 1 170 ? 20.810 -4.821 -32.522 1.00 86.62 170 ILE A CA 1
ATOM 1239 C C . ILE A 1 170 ? 20.903 -5.829 -33.655 1.00 86.62 170 ILE A C 1
ATOM 1241 O O . ILE A 1 170 ? 21.963 -6.412 -33.887 1.00 86.62 170 ILE A O 1
ATOM 1245 N N . VAL A 1 171 ? 19.784 -6.019 -34.343 1.00 86.69 171 VAL A N 1
ATOM 1246 C CA . VAL A 1 171 ? 19.677 -6.871 -35.525 1.00 86.69 171 VAL A CA 1
ATOM 1247 C C . VAL A 1 171 ? 19.147 -6.013 -36.658 1.00 86.69 171 VAL A C 1
ATOM 1249 O O . VAL A 1 171 ? 18.164 -5.294 -36.458 1.00 86.69 171 VAL A O 1
ATOM 1252 N N . CYS A 1 172 ? 19.779 -6.101 -37.828 1.00 85.38 172 CYS A N 1
ATOM 1253 C CA . CYS A 1 172 ? 19.307 -5.425 -39.028 1.00 85.38 172 CYS A CA 1
ATOM 1254 C C . CYS A 1 172 ? 19.194 -6.365 -40.242 1.00 85.38 172 CYS A C 1
ATOM 1256 O O . CYS A 1 172 ? 19.984 -7.299 -40.405 1.00 85.38 172 CYS A O 1
ATOM 1258 N N . ASN A 1 173 ? 18.246 -6.051 -41.123 1.00 87.75 173 ASN A N 1
ATOM 1259 C CA . ASN A 1 173 ? 18.126 -6.549 -42.487 1.00 87.75 173 ASN A CA 1
ATOM 1260 C C . ASN A 1 173 ? 17.460 -5.473 -43.363 1.00 87.75 173 ASN A C 1
ATOM 1262 O O . ASN A 1 173 ? 16.237 -5.407 -43.505 1.00 87.75 173 ASN A O 1
ATOM 1266 N N . LEU A 1 174 ? 18.274 -4.567 -43.888 1.00 85.75 174 LEU A N 1
ATOM 1267 C CA . LEU A 1 174 ? 17.810 -3.363 -44.571 1.00 85.75 174 LEU A CA 1
ATOM 1268 C C . LEU A 1 174 ? 18.250 -3.365 -46.024 1.00 85.75 174 LEU A C 1
ATOM 1270 O O . LEU A 1 174 ? 19.285 -3.928 -46.348 1.00 85.75 174 LEU A O 1
ATOM 1274 N N . TYR A 1 175 ? 17.520 -2.672 -46.888 1.00 84.06 175 TYR A N 1
ATOM 1275 C CA . TYR A 1 175 ? 17.976 -2.382 -48.246 1.00 84.06 175 TYR A CA 1
ATOM 1276 C C . TYR A 1 175 ? 17.945 -0.870 -48.498 1.00 84.06 175 TYR A C 1
ATOM 1278 O O . TYR A 1 175 ? 17.128 -0.157 -47.904 1.00 84.06 175 TYR A O 1
ATOM 1286 N N . PRO A 1 176 ? 18.827 -0.343 -49.356 1.00 78.62 176 PRO A N 1
ATOM 1287 C CA . PRO A 1 176 ? 18.840 1.073 -49.680 1.00 78.62 176 PRO A CA 1
ATOM 1288 C C . PRO A 1 176 ? 17.690 1.424 -50.641 1.00 78.62 176 PRO A C 1
ATOM 1290 O O . PRO A 1 176 ? 17.422 0.734 -51.627 1.00 78.62 176 PRO A O 1
ATOM 1293 N N . TYR A 1 177 ? 17.008 2.532 -50.361 1.00 72.69 177 TYR A N 1
ATOM 1294 C CA . TYR A 1 177 ? 15.901 3.084 -51.144 1.00 72.69 177 TYR A CA 1
ATOM 1295 C C . TYR A 1 177 ? 16.383 3.855 -52.388 1.00 72.69 177 TYR A C 1
ATOM 1297 O O . TYR A 1 177 ? 15.638 3.986 -53.363 1.00 72.69 177 TYR A O 1
ATOM 1305 N N . MET A 1 178 ? 17.625 4.344 -52.406 1.00 61.66 178 MET A N 1
ATOM 1306 C CA . MET A 1 178 ? 18.228 5.097 -53.516 1.00 61.66 178 MET A CA 1
ATOM 1307 C C . MET A 1 178 ? 19.695 4.699 -53.721 1.00 61.66 178 MET A C 1
ATOM 1309 O O . MET A 1 178 ? 20.325 4.212 -52.791 1.00 61.66 178 MET A O 1
ATOM 1313 N N . ASP A 1 179 ? 20.251 4.973 -54.908 1.00 61.97 179 ASP A N 1
ATOM 1314 C CA . ASP A 1 179 ? 21.695 4.844 -55.203 1.00 61.97 179 ASP A CA 1
ATOM 1315 C C . ASP A 1 179 ? 22.532 5.993 -54.590 1.00 61.97 179 ASP A C 1
ATOM 1317 O O . ASP A 1 179 ? 23.639 6.296 -55.034 1.00 61.97 179 ASP A O 1
ATOM 1321 N N . SER A 1 180 ? 21.991 6.683 -53.585 1.00 56.91 180 SER A N 1
ATOM 1322 C CA . SER A 1 180 ? 22.723 7.650 -52.771 1.00 56.91 180 SER A CA 1
ATOM 1323 C C . SER A 1 180 ? 23.420 6.913 -51.629 1.00 56.91 180 SER A C 1
ATOM 1325 O O . SER A 1 180 ? 22.807 6.003 -51.064 1.00 56.91 180 SER A O 1
ATOM 1327 N N . PRO A 1 181 ? 24.637 7.312 -51.216 1.00 57.34 181 PRO A N 1
ATOM 1328 C CA . PRO A 1 181 ? 25.235 6.770 -50.006 1.00 57.34 181 PRO A CA 1
ATOM 1329 C C . PRO A 1 181 ? 24.299 7.113 -48.842 1.00 57.34 181 PRO A C 1
ATOM 1331 O O . PRO A 1 181 ? 24.186 8.266 -48.440 1.00 57.34 181 PRO A O 1
ATOM 1334 N N . GLY A 1 182 ? 23.544 6.131 -48.351 1.00 55.41 182 GLY A N 1
ATOM 1335 C CA . GLY A 1 182 ? 22.771 6.262 -47.124 1.00 55.41 182 GLY A CA 1
ATOM 1336 C C . GLY A 1 182 ? 23.756 6.349 -45.967 1.00 55.41 182 GLY A C 1
ATOM 1337 O O . GLY A 1 182 ? 24.022 5.345 -45.317 1.00 55.41 182 GLY A O 1
ATOM 1338 N N . GLU A 1 183 ? 24.368 7.518 -45.772 1.00 63.00 183 GLU A N 1
ATOM 1339 C CA . GLU A 1 183 ? 25.488 7.708 -44.843 1.00 63.00 183 GLU A CA 1
ATOM 1340 C C . GLU A 1 183 ? 25.076 7.448 -43.389 1.00 63.00 183 GLU A C 1
ATOM 1342 O O . GLU A 1 183 ? 25.890 7.017 -42.578 1.00 63.00 183 GLU A O 1
ATOM 1347 N N . ILE A 1 184 ? 23.803 7.667 -43.058 1.00 59.59 184 ILE A N 1
ATOM 1348 C CA . ILE A 1 184 ? 23.289 7.631 -41.689 1.00 59.59 184 ILE A CA 1
ATOM 1349 C C . ILE A 1 184 ? 22.074 6.699 -41.653 1.00 59.59 184 ILE A C 1
ATOM 1351 O O . ILE A 1 184 ? 21.093 6.985 -42.330 1.00 59.59 184 ILE A O 1
ATOM 1355 N N . LEU A 1 185 ? 22.097 5.628 -40.855 1.00 65.94 185 LEU A N 1
ATOM 1356 C CA . LEU A 1 185 ? 20.868 4.968 -40.399 1.00 65.94 185 LEU A CA 1
ATOM 1357 C C . LEU A 1 185 ? 20.404 5.743 -39.154 1.00 65.94 185 LEU A C 1
ATOM 1359 O O . LEU A 1 185 ? 21.079 5.721 -38.127 1.00 65.94 185 LEU A O 1
ATOM 1363 N N . ASN A 1 186 ? 19.322 6.517 -39.272 1.00 62.66 186 ASN A N 1
ATOM 1364 C CA . ASN A 1 186 ? 19.064 7.661 -38.383 1.00 62.66 186 ASN A CA 1
ATOM 1365 C C . ASN A 1 186 ? 18.193 7.368 -37.142 1.00 62.66 186 ASN A C 1
ATOM 1367 O O . ASN A 1 186 ? 17.004 7.074 -37.256 1.00 62.66 186 ASN A O 1
ATOM 1371 N N . TYR A 1 187 ? 18.815 7.563 -35.976 1.00 57.59 187 TYR A N 1
ATOM 1372 C CA . TYR A 1 187 ? 18.477 8.322 -34.753 1.00 57.59 187 TYR A CA 1
ATOM 1373 C C . TYR A 1 187 ? 17.109 8.500 -34.072 1.00 57.59 187 TYR A C 1
ATOM 1375 O O . TYR A 1 187 ? 17.026 9.343 -33.178 1.00 57.59 187 TYR A O 1
ATOM 1383 N N . GLN A 1 188 ? 16.013 7.813 -34.358 1.00 52.50 188 GLN A N 1
ATOM 1384 C CA . GLN A 1 188 ? 14.793 8.062 -33.551 1.00 52.50 188 GLN A CA 1
ATOM 1385 C C . GLN A 1 188 ? 14.318 6.805 -32.841 1.00 52.50 188 GLN A C 1
ATOM 1387 O O . GLN A 1 188 ? 13.178 6.390 -33.001 1.00 52.50 188 GLN A O 1
ATOM 1392 N N . GLY A 1 189 ? 15.183 6.173 -32.040 1.00 54.56 189 GLY A N 1
ATOM 1393 C CA . GLY A 1 189 ? 14.683 5.039 -31.263 1.00 54.56 189 GLY A CA 1
ATOM 1394 C C . GLY A 1 189 ? 15.631 4.229 -30.401 1.00 54.56 189 GLY A C 1
ATOM 1395 O O . GLY A 1 189 ? 15.128 3.332 -29.741 1.00 54.56 189 GLY A O 1
ATOM 1396 N N . ILE A 1 190 ? 16.942 4.495 -30.352 1.00 57.81 190 ILE A N 1
ATOM 1397 C CA . ILE A 1 190 ? 17.829 3.811 -29.395 1.00 57.81 190 ILE A CA 1
ATOM 1398 C C . ILE A 1 190 ? 18.055 4.756 -28.200 1.00 57.81 190 ILE A C 1
ATOM 1400 O O . ILE A 1 190 ? 18.961 5.584 -28.236 1.00 57.81 190 ILE A O 1
ATOM 1404 N N . PRO A 1 191 ? 17.235 4.688 -27.132 1.00 56.19 191 PRO A N 1
ATOM 1405 C CA . PRO A 1 191 ? 17.333 5.578 -25.975 1.00 56.19 191 PRO A CA 1
ATOM 1406 C C . PRO A 1 191 ? 18.608 5.363 -25.147 1.00 56.19 191 PRO A C 1
ATOM 1408 O O . PRO A 1 191 ? 18.874 6.137 -24.233 1.00 56.19 191 PRO A O 1
ATOM 1411 N N . THR A 1 192 ? 19.401 4.329 -25.440 1.00 62.59 192 THR A N 1
ATOM 1412 C CA . THR A 1 192 ? 20.599 3.981 -24.673 1.00 62.59 192 THR A CA 1
ATOM 1413 C C . THR A 1 192 ? 21.856 4.167 -25.497 1.00 62.59 192 THR A C 1
ATOM 1415 O O . THR A 1 192 ? 22.228 3.333 -26.325 1.00 62.59 192 THR A O 1
ATOM 1418 N N . ARG A 1 193 ? 22.495 5.298 -25.235 1.00 73.44 193 ARG A N 1
ATOM 1419 C CA . ARG A 1 193 ? 23.722 5.756 -25.866 1.00 73.44 193 ARG A CA 1
ATOM 1420 C C . ARG A 1 193 ? 24.918 4.929 -25.395 1.00 73.44 193 ARG A C 1
ATOM 1422 O O . ARG A 1 193 ? 25.053 4.703 -24.189 1.00 73.44 193 ARG A O 1
ATOM 1429 N N . PRO A 1 194 ? 25.799 4.471 -26.297 1.00 75.19 194 PRO A N 1
ATOM 1430 C CA . PRO A 1 194 ? 27.061 3.897 -25.866 1.00 75.19 194 PRO A CA 1
ATOM 1431 C C . PRO A 1 194 ? 27.924 4.978 -25.194 1.00 75.19 194 PRO A C 1
ATOM 1433 O O . PRO A 1 194 ? 27.850 6.157 -25.538 1.00 75.19 194 PRO A O 1
ATOM 1436 N N . SER A 1 195 ? 28.762 4.581 -24.234 1.00 76.94 195 SER A N 1
ATOM 1437 C CA . SER A 1 195 ? 29.655 5.504 -23.510 1.00 76.94 195 SER A CA 1
ATOM 1438 C C . SER A 1 195 ? 30.806 6.047 -24.368 1.00 76.94 195 SER A C 1
ATOM 1440 O O . SER A 1 195 ? 31.388 7.081 -24.045 1.00 76.94 195 SER A O 1
ATOM 1442 N N . THR A 1 196 ? 31.125 5.369 -25.470 1.00 83.75 196 THR A N 1
ATOM 1443 C CA . THR A 1 196 ? 32.131 5.747 -26.472 1.00 83.75 196 THR A CA 1
ATOM 1444 C C . THR A 1 196 ? 31.643 5.355 -27.864 1.00 83.75 196 THR A C 1
ATOM 1446 O O . THR A 1 196 ? 30.722 4.551 -27.987 1.00 83.75 196 THR A O 1
ATOM 1449 N N . ASN A 1 197 ? 32.269 5.868 -28.926 1.00 85.88 197 ASN A N 1
ATOM 1450 C CA . ASN A 1 197 ? 31.987 5.360 -30.269 1.00 85.88 197 ASN A CA 1
ATOM 1451 C C . ASN A 1 197 ? 32.498 3.916 -30.391 1.00 85.88 197 ASN A C 1
ATOM 1453 O O . ASN A 1 197 ? 33.594 3.603 -29.921 1.00 85.88 197 ASN A O 1
ATOM 1457 N N . TYR A 1 198 ? 31.724 3.053 -31.043 1.00 82.31 198 TYR A N 1
ATOM 1458 C CA . TYR A 1 198 ? 32.094 1.674 -31.343 1.00 82.31 198 TYR A CA 1
ATOM 1459 C C . TYR A 1 198 ? 32.132 1.477 -32.850 1.00 82.31 198 TYR A C 1
ATOM 1461 O O . TYR A 1 198 ? 31.129 1.655 -33.536 1.00 82.31 198 TYR A O 1
ATOM 1469 N N . THR A 1 199 ? 33.276 1.062 -33.377 1.00 82.12 199 THR A N 1
ATOM 1470 C CA . THR A 1 199 ? 33.338 0.541 -34.740 1.00 82.12 199 THR A CA 1
ATOM 1471 C C . THR A 1 199 ? 32.943 -0.928 -34.726 1.00 82.12 199 THR A C 1
ATOM 1473 O O . THR A 1 199 ? 33.411 -1.719 -33.907 1.00 82.12 199 THR A O 1
ATOM 1476 N N . CYS A 1 200 ? 32.045 -1.300 -35.625 1.00 76.94 200 CYS A N 1
ATOM 1477 C CA . CYS A 1 200 ? 31.609 -2.673 -35.811 1.00 76.94 200 CYS A CA 1
ATOM 1478 C C . CYS A 1 200 ? 31.587 -3.024 -37.298 1.00 76.94 200 CYS A C 1
ATOM 1480 O O . CYS A 1 200 ? 31.695 -2.153 -38.161 1.00 76.94 200 CYS A O 1
ATOM 1482 N N . MET A 1 201 ? 31.498 -4.316 -37.602 1.00 81.12 201 MET A N 1
ATOM 1483 C CA . MET A 1 201 ? 31.362 -4.781 -38.979 1.00 81.12 201 MET A CA 1
ATOM 1484 C C . MET A 1 201 ? 29.906 -5.129 -39.269 1.00 81.12 201 MET A C 1
ATOM 1486 O O . MET A 1 201 ? 29.269 -5.844 -38.496 1.00 81.12 201 MET A O 1
ATOM 1490 N N . GLY A 1 202 ? 29.408 -4.651 -40.402 1.00 81.31 202 GLY A N 1
ATOM 1491 C CA . GLY A 1 202 ? 28.229 -5.188 -41.071 1.00 81.31 202 GLY A CA 1
ATOM 1492 C C . GLY A 1 202 ? 28.617 -5.885 -42.366 1.00 81.31 202 GLY A C 1
ATOM 1493 O O . GLY A 1 202 ? 29.781 -5.878 -42.763 1.00 81.31 202 GLY A O 1
ATOM 1494 N N . PHE A 1 203 ? 27.641 -6.473 -43.043 1.00 83.81 203 PHE A N 1
ATOM 1495 C CA . PHE A 1 203 ? 27.835 -7.073 -44.356 1.00 83.81 203 PHE A CA 1
ATOM 1496 C C . PHE A 1 203 ? 26.794 -6.534 -45.325 1.00 83.81 203 PHE A C 1
ATOM 1498 O O . PHE A 1 203 ? 25.611 -6.474 -44.994 1.00 83.81 203 PHE A O 1
ATOM 1505 N N . LEU A 1 204 ? 27.228 -6.172 -46.529 1.00 82.62 204 LEU A N 1
ATOM 1506 C CA . LEU A 1 204 ? 26.330 -6.063 -47.668 1.00 82.62 204 LEU A CA 1
ATOM 1507 C C . LEU A 1 204 ? 26.212 -7.438 -48.309 1.00 82.62 204 LEU A C 1
ATOM 1509 O O . LEU A 1 204 ? 27.210 -8.065 -48.654 1.00 82.62 204 LEU A O 1
ATOM 1513 N N . TRP A 1 205 ? 24.986 -7.912 -48.460 1.00 83.19 205 TRP A N 1
ATOM 1514 C CA . TRP A 1 205 ? 24.682 -9.154 -49.137 1.00 83.19 205 TRP A CA 1
ATOM 1515 C C . TRP A 1 205 ? 24.177 -8.875 -50.548 1.00 83.19 205 TRP A C 1
ATOM 1517 O O . TRP A 1 205 ? 23.250 -8.087 -50.743 1.00 83.19 205 TRP A O 1
ATOM 1527 N N . ARG A 1 206 ? 24.771 -9.547 -51.538 1.00 80.25 206 ARG A N 1
ATOM 1528 C CA . ARG A 1 206 ? 24.355 -9.481 -52.943 1.00 80.25 206 ARG A CA 1
ATOM 1529 C C . ARG A 1 206 ? 24.606 -10.817 -53.625 1.00 80.25 206 ARG A C 1
ATOM 1531 O O . ARG A 1 206 ? 25.734 -11.295 -53.643 1.00 80.25 206 ARG A O 1
ATOM 1538 N N . ASN A 1 207 ? 23.581 -11.394 -54.256 1.00 78.00 207 ASN A N 1
ATOM 1539 C CA . ASN A 1 207 ? 23.711 -12.586 -55.110 1.00 78.00 207 ASN A CA 1
ATOM 1540 C C . ASN A 1 207 ? 24.515 -13.744 -54.472 1.00 78.00 207 ASN A C 1
ATOM 1542 O O . ASN A 1 207 ? 25.278 -14.419 -55.159 1.00 78.00 207 ASN A O 1
ATOM 1546 N N . GLY A 1 208 ? 24.371 -13.964 -53.160 1.00 79.19 208 GLY A N 1
ATOM 1547 C CA . GLY A 1 208 ? 25.083 -15.029 -52.439 1.00 79.19 208 GLY A CA 1
ATOM 1548 C C . GLY A 1 208 ? 26.478 -14.665 -51.914 1.00 79.19 208 GLY A C 1
ATOM 1549 O O . GLY A 1 208 ? 27.102 -15.511 -51.279 1.00 79.19 208 GLY A O 1
ATOM 1550 N N . TYR A 1 209 ? 26.948 -13.432 -52.116 1.00 84.25 209 TYR A N 1
ATOM 1551 C CA . TYR A 1 209 ? 28.215 -12.923 -51.583 1.00 84.25 209 TYR A CA 1
ATOM 1552 C C . TYR A 1 209 ? 27.988 -11.945 -50.427 1.00 84.25 209 TYR A C 1
ATOM 1554 O O . TYR A 1 209 ? 27.014 -11.191 -50.434 1.00 84.25 209 TYR A O 1
ATOM 1562 N N . PHE A 1 210 ? 28.894 -11.975 -49.444 1.00 83.00 210 PHE A N 1
ATOM 1563 C CA . PHE A 1 210 ? 28.929 -11.051 -48.310 1.00 83.00 210 PHE A CA 1
ATOM 1564 C C . PHE A 1 210 ? 30.158 -10.147 -48.412 1.00 83.00 210 PHE A C 1
ATOM 1566 O O . PHE A 1 210 ? 31.285 -10.622 -48.274 1.00 83.00 210 PHE A O 1
ATOM 1573 N N . ASP A 1 211 ? 29.924 -8.851 -48.591 1.00 84.75 211 ASP A N 1
ATOM 1574 C CA . ASP A 1 211 ? 30.958 -7.822 -48.611 1.00 84.75 211 ASP A CA 1
ATOM 1575 C C . ASP A 1 211 ? 31.014 -7.139 -47.233 1.00 84.75 211 ASP A C 1
ATOM 1577 O O . ASP A 1 211 ? 30.035 -6.496 -46.838 1.00 84.75 211 ASP A O 1
ATOM 1581 N N . PRO A 1 212 ? 32.110 -7.271 -46.463 1.00 84.88 212 PRO A N 1
ATOM 1582 C CA . PRO A 1 212 ? 32.215 -6.663 -45.143 1.00 84.88 212 PRO A CA 1
ATOM 1583 C C . PRO A 1 212 ? 32.274 -5.138 -45.255 1.00 84.88 212 PRO A C 1
ATOM 1585 O O . PRO A 1 212 ? 33.028 -4.585 -46.053 1.00 84.88 212 PRO A O 1
ATOM 1588 N N . GLN A 1 213 ? 31.499 -4.453 -44.421 1.00 83.50 213 GLN A N 1
ATOM 1589 C CA . GLN A 1 213 ? 31.414 -2.999 -44.372 1.00 83.50 213 GLN A CA 1
ATOM 1590 C C . GLN A 1 213 ? 31.656 -2.503 -42.955 1.00 83.50 213 GLN A C 1
ATOM 1592 O O . GLN A 1 213 ? 31.170 -3.081 -41.982 1.00 83.50 213 GLN A O 1
ATOM 1597 N N . ALA A 1 214 ? 32.391 -1.402 -42.837 1.00 83.75 214 ALA A N 1
ATOM 1598 C CA . ALA A 1 214 ? 32.556 -0.731 -41.561 1.00 83.75 214 ALA A CA 1
ATOM 1599 C C . ALA A 1 214 ? 31.266 0.008 -41.187 1.00 83.75 214 ALA A C 1
ATOM 1601 O O . ALA A 1 214 ? 30.665 0.706 -42.006 1.00 83.75 214 ALA A O 1
ATOM 1602 N N . LEU A 1 215 ? 30.871 -0.125 -39.930 1.00 83.75 215 LEU A N 1
ATOM 1603 C CA . LEU A 1 215 ? 29.789 0.614 -39.302 1.00 83.75 215 LEU A CA 1
ATOM 1604 C C . LEU A 1 215 ? 30.346 1.319 -38.064 1.00 83.75 215 LEU A C 1
ATOM 1606 O O . LEU A 1 215 ? 31.195 0.777 -37.355 1.00 83.75 215 LEU A O 1
ATOM 1610 N N . GLU A 1 216 ? 29.871 2.525 -37.789 1.00 84.69 216 GLU A N 1
ATOM 1611 C CA . GLU A 1 216 ? 30.214 3.269 -36.578 1.00 84.69 216 GLU A CA 1
ATOM 1612 C C . GLU A 1 216 ? 28.946 3.515 -35.769 1.00 84.69 216 GLU A C 1
ATOM 1614 O O . GLU A 1 216 ? 28.008 4.136 -36.255 1.00 84.69 216 GLU A O 1
ATOM 1619 N N . VAL A 1 217 ? 28.934 3.038 -34.531 1.00 83.81 217 VAL A N 1
ATOM 1620 C CA . VAL A 1 217 ? 27.921 3.364 -33.531 1.00 83.81 217 VAL A CA 1
ATOM 1621 C C . VAL A 1 217 ? 28.450 4.538 -32.734 1.00 83.81 217 VAL A C 1
ATOM 1623 O O . VAL A 1 217 ? 29.501 4.430 -32.098 1.00 83.81 217 VAL A O 1
ATOM 1626 N N . ARG A 1 218 ? 27.762 5.667 -32.775 1.00 81.44 218 ARG A N 1
ATOM 1627 C CA . ARG A 1 218 ? 28.194 6.883 -32.091 1.00 81.44 218 ARG A CA 1
ATOM 1628 C C . ARG A 1 218 ? 27.585 7.008 -30.701 1.00 81.44 218 ARG A C 1
ATOM 1630 O O . ARG A 1 218 ? 26.563 6.401 -30.396 1.00 81.44 218 ARG A O 1
ATOM 1637 N N . THR A 1 219 ? 28.215 7.821 -29.855 1.00 82.88 219 THR A N 1
ATOM 1638 C CA . THR A 1 219 ? 27.724 8.156 -28.504 1.00 82.88 219 THR A CA 1
ATOM 1639 C C . THR A 1 219 ? 26.400 8.904 -28.497 1.00 82.88 219 THR A C 1
ATOM 1641 O O . THR A 1 219 ? 25.732 8.944 -27.471 1.00 82.88 219 THR A O 1
ATOM 1644 N N . ASP A 1 220 ? 25.990 9.504 -29.608 1.00 78.69 220 ASP A N 1
ATOM 1645 C CA . ASP A 1 220 ? 24.641 10.037 -29.751 1.00 78.69 220 ASP A CA 1
ATOM 1646 C C . ASP A 1 220 ? 23.610 8.889 -29.834 1.00 78.69 220 ASP A C 1
ATOM 1648 O O . ASP A 1 220 ? 22.484 9.059 -29.363 1.00 78.69 220 ASP A O 1
ATOM 1652 N N . GLY A 1 221 ? 23.992 7.710 -30.335 1.00 75.88 221 GLY A N 1
ATOM 1653 C CA . GLY A 1 221 ? 23.125 6.556 -30.593 1.00 75.88 221 GLY A CA 1
ATOM 1654 C C . GLY A 1 221 ? 22.948 6.242 -32.082 1.00 75.88 221 GLY A C 1
ATOM 1655 O O . GLY A 1 221 ? 22.248 5.284 -32.411 1.00 75.88 221 GLY A O 1
ATOM 1656 N N . ASP A 1 222 ? 23.574 7.014 -32.976 1.00 80.06 222 ASP A N 1
ATOM 1657 C CA . ASP A 1 222 ? 23.505 6.777 -34.415 1.00 80.06 222 ASP A CA 1
ATOM 1658 C C . ASP A 1 222 ? 24.318 5.573 -34.860 1.00 80.06 222 ASP A C 1
ATOM 1660 O O . ASP A 1 222 ? 25.407 5.309 -34.348 1.00 80.06 222 ASP A O 1
ATOM 1664 N N . ILE A 1 223 ? 23.809 4.886 -35.884 1.00 80.94 223 ILE A N 1
ATOM 1665 C CA . ILE A 1 223 ? 24.549 3.860 -36.614 1.00 80.94 223 ILE A CA 1
ATOM 1666 C C . ILE A 1 223 ? 24.852 4.411 -37.998 1.00 80.94 223 ILE A C 1
ATOM 1668 O O . ILE A 1 223 ? 23.971 4.687 -38.808 1.00 80.94 223 ILE A O 1
ATOM 1672 N N . ILE A 1 224 ? 26.133 4.573 -38.274 1.00 79.44 224 ILE A N 1
ATOM 1673 C CA . ILE A 1 224 ? 26.615 5.232 -39.477 1.00 79.44 224 ILE A CA 1
ATOM 1674 C C . ILE A 1 224 ? 27.268 4.198 -40.361 1.00 79.44 224 ILE A C 1
ATOM 1676 O O . ILE A 1 224 ? 28.147 3.446 -39.932 1.00 79.44 224 ILE A O 1
ATOM 1680 N N . TYR A 1 225 ? 26.853 4.198 -41.619 1.00 80.38 225 TYR A N 1
ATOM 1681 C CA . TYR A 1 225 ? 27.490 3.387 -42.630 1.00 80.38 225 TYR A CA 1
ATOM 1682 C C . TYR A 1 225 ? 28.819 4.042 -43.030 1.00 80.38 225 TYR A C 1
ATOM 1684 O O . TYR A 1 225 ? 28.851 5.154 -43.553 1.00 80.38 225 TYR A O 1
ATOM 1692 N N . LYS A 1 226 ? 29.933 3.359 -42.752 1.00 78.38 226 LYS A N 1
ATOM 1693 C CA . LYS A 1 226 ? 31.305 3.783 -43.091 1.00 78.38 226 LYS A CA 1
ATOM 1694 C C . LYS A 1 226 ? 31.931 2.899 -44.171 1.00 78.38 226 LYS A C 1
ATOM 1696 O O . LYS A 1 226 ? 33.149 2.897 -44.341 1.00 78.38 226 LYS A O 1
ATOM 1701 N N . GLY A 1 227 ? 31.109 2.115 -44.862 1.00 72.44 227 GLY A N 1
ATOM 1702 C CA . GLY A 1 227 ? 31.561 1.229 -45.920 1.00 72.44 227 GLY A CA 1
ATOM 1703 C C . GLY A 1 227 ? 32.195 1.990 -47.079 1.00 72.44 227 GLY A C 1
ATOM 1704 O O . GLY A 1 227 ? 31.847 3.133 -47.370 1.00 72.44 227 GLY A O 1
ATOM 1705 N N . THR A 1 228 ? 33.150 1.347 -47.743 1.00 69.94 228 THR A N 1
ATOM 1706 C CA . THR A 1 228 ? 33.829 1.901 -48.923 1.00 69.94 228 THR A CA 1
ATOM 1707 C C . THR A 1 228 ? 33.000 1.738 -50.196 1.00 69.94 228 THR A C 1
ATOM 1709 O O . THR A 1 228 ? 33.274 2.392 -51.201 1.00 69.94 228 THR A O 1
ATOM 1712 N N . GLN A 1 229 ? 31.985 0.872 -50.165 1.00 72.00 229 GLN A N 1
ATOM 1713 C CA . GLN A 1 229 ? 31.091 0.590 -51.280 1.00 72.00 229 GLN A CA 1
ATOM 1714 C C . GLN A 1 229 ? 29.783 1.363 -51.113 1.00 72.00 229 GLN A C 1
ATOM 1716 O O . GLN A 1 229 ? 29.204 1.376 -50.035 1.00 72.00 229 GLN A O 1
ATOM 1721 N N . ILE A 1 230 ? 29.278 1.986 -52.178 1.00 70.56 230 ILE A N 1
ATOM 1722 C CA . ILE A 1 230 ? 27.961 2.635 -52.131 1.00 70.56 230 ILE A CA 1
ATOM 1723 C C . ILE A 1 230 ? 26.881 1.540 -52.163 1.00 70.56 230 ILE A C 1
ATOM 1725 O O . ILE A 1 230 ? 26.869 0.746 -53.113 1.00 70.56 230 ILE A O 1
ATOM 1729 N N . PRO A 1 231 ? 25.977 1.470 -51.165 1.00 72.19 231 PRO A N 1
ATOM 1730 C CA . PRO A 1 231 ? 24.854 0.544 -51.186 1.00 72.19 231 PRO A CA 1
ATOM 1731 C C . PRO A 1 231 ? 23.979 0.754 -52.435 1.00 72.19 231 PRO A C 1
ATOM 1733 O O . PRO A 1 231 ? 23.614 1.879 -52.757 1.00 72.19 231 PRO A O 1
ATOM 1736 N N . GLN A 1 232 ? 23.637 -0.324 -53.142 1.00 73.56 232 GLN A N 1
ATOM 1737 C CA . GLN A 1 232 ? 22.793 -0.316 -54.345 1.00 73.56 232 GLN A CA 1
ATOM 1738 C C . GLN A 1 232 ? 21.472 -1.013 -54.031 1.00 73.56 232 GLN A C 1
ATOM 1740 O O . GLN A 1 232 ? 21.450 -1.910 -53.190 1.00 73.56 232 GLN A O 1
ATOM 1745 N N . ARG A 1 233 ? 20.390 -0.686 -54.751 1.00 69.88 233 ARG A N 1
ATOM 1746 C CA . ARG A 1 233 ? 19.034 -1.245 -54.520 1.00 69.88 233 ARG A CA 1
ATOM 1747 C C . ARG A 1 233 ? 18.934 -2.777 -54.448 1.00 69.88 233 ARG A C 1
ATOM 1749 O O . ARG A 1 233 ? 17.973 -3.295 -53.890 1.00 69.88 233 ARG A O 1
ATOM 1756 N N . ASN A 1 234 ? 19.910 -3.497 -54.997 1.00 73.88 234 ASN A N 1
ATOM 1757 C CA . ASN A 1 234 ? 19.955 -4.961 -55.002 1.00 73.88 234 ASN A CA 1
ATOM 1758 C C . ASN A 1 234 ? 20.859 -5.546 -53.899 1.00 73.88 234 ASN A C 1
ATOM 1760 O O . ASN A 1 234 ? 21.247 -6.710 -53.999 1.00 73.88 234 ASN A O 1
ATOM 1764 N N . MET A 1 235 ? 21.254 -4.743 -52.908 1.00 77.69 235 MET A N 1
ATOM 1765 C CA . MET A 1 235 ? 22.122 -5.158 -51.807 1.00 77.69 235 MET A CA 1
ATOM 1766 C C . MET A 1 235 ? 21.407 -4.990 -50.472 1.00 77.69 235 MET A C 1
ATOM 1768 O O . MET A 1 235 ? 20.803 -3.948 -50.224 1.00 77.69 235 MET A O 1
ATOM 1772 N N . ASP A 1 236 ? 21.522 -5.994 -49.610 1.00 84.25 236 ASP A N 1
ATOM 1773 C CA . ASP A 1 236 ? 20.922 -5.978 -48.278 1.00 84.25 236 ASP A CA 1
ATOM 1774 C C . ASP A 1 236 ? 22.019 -5.750 -47.227 1.00 84.25 236 ASP A C 1
ATOM 1776 O O . ASP A 1 236 ? 23.007 -6.479 -47.186 1.00 84.25 236 ASP A O 1
ATOM 1780 N N . LEU A 1 237 ? 21.876 -4.734 -46.379 1.00 84.00 237 LEU A N 1
ATOM 1781 C CA . LEU A 1 237 ? 22.731 -4.513 -45.219 1.00 84.00 237 LEU A CA 1
ATOM 1782 C C . LEU A 1 237 ? 22.246 -5.379 -44.055 1.00 84.00 237 LEU A C 1
ATOM 1784 O O . LEU A 1 237 ? 21.128 -5.214 -43.557 1.00 84.00 237 LEU A O 1
ATOM 1788 N N . ILE A 1 238 ? 23.122 -6.272 -43.603 1.00 84.00 238 ILE A N 1
ATOM 1789 C CA . ILE A 1 238 ? 22.869 -7.215 -42.518 1.00 84.00 238 ILE A CA 1
ATOM 1790 C C . ILE A 1 238 ? 23.973 -7.071 -41.474 1.00 84.00 238 ILE A C 1
ATOM 1792 O O . ILE A 1 238 ? 25.162 -7.200 -41.775 1.00 84.00 238 ILE A O 1
ATOM 1796 N N . PHE A 1 239 ? 23.588 -6.841 -40.223 1.00 84.00 239 PHE A N 1
ATOM 1797 C CA . PHE A 1 239 ? 24.504 -6.866 -39.093 1.00 84.00 239 PHE A CA 1
ATOM 1798 C C . PHE A 1 239 ? 23.808 -7.340 -37.820 1.00 84.00 239 PHE A C 1
ATOM 1800 O O . PHE A 1 239 ? 22.613 -7.128 -37.606 1.00 84.00 239 PHE A O 1
ATOM 1807 N N . ASN A 1 240 ? 24.608 -7.972 -36.963 1.00 84.94 240 ASN A N 1
ATOM 1808 C CA . ASN A 1 240 ? 24.280 -8.225 -35.571 1.00 84.94 240 ASN A CA 1
ATOM 1809 C C . ASN A 1 240 ? 25.326 -7.515 -34.733 1.00 84.94 240 ASN A C 1
ATOM 1811 O O . ASN A 1 240 ? 26.518 -7.797 -34.842 1.00 84.94 240 ASN A O 1
ATOM 1815 N N . LEU A 1 241 ? 24.873 -6.592 -33.905 1.00 82.69 241 LEU A N 1
ATOM 1816 C CA . LEU A 1 241 ? 25.741 -5.725 -33.136 1.00 82.69 241 LEU A CA 1
ATOM 1817 C C . LEU A 1 241 ? 25.422 -5.888 -31.658 1.00 82.69 241 LEU A C 1
ATOM 1819 O O . LEU A 1 241 ? 24.265 -6.022 -31.261 1.00 82.69 241 LEU A O 1
ATOM 1823 N N . THR A 1 242 ? 26.464 -5.927 -30.836 1.00 84.50 242 THR A N 1
ATOM 1824 C CA . THR A 1 242 ? 26.339 -6.021 -29.388 1.00 84.50 242 THR A CA 1
ATOM 1825 C C . THR A 1 242 ? 27.356 -5.103 -28.728 1.00 84.50 242 THR A C 1
ATOM 1827 O O . THR A 1 242 ? 28.540 -5.182 -29.045 1.00 84.50 242 THR A O 1
ATOM 1830 N N . PHE A 1 243 ? 26.900 -4.232 -27.830 1.00 82.06 243 PHE A N 1
ATOM 1831 C CA . PHE A 1 243 ? 27.765 -3.315 -27.085 1.00 82.06 243 PHE A CA 1
ATOM 1832 C C . PHE A 1 243 ? 27.199 -3.040 -25.685 1.00 82.06 243 PHE A C 1
ATOM 1834 O O . PHE A 1 243 ? 25.980 -3.106 -25.489 1.00 82.06 243 PHE A O 1
ATOM 1841 N N . PRO A 1 244 ? 28.059 -2.759 -24.690 1.00 81.12 244 PRO A N 1
ATOM 1842 C CA . PRO A 1 244 ? 27.604 -2.365 -23.364 1.00 81.12 244 PRO A CA 1
ATOM 1843 C C . PRO A 1 244 ? 26.933 -0.989 -23.428 1.00 81.12 244 PRO A C 1
ATOM 1845 O O . PRO A 1 244 ? 27.433 -0.074 -24.08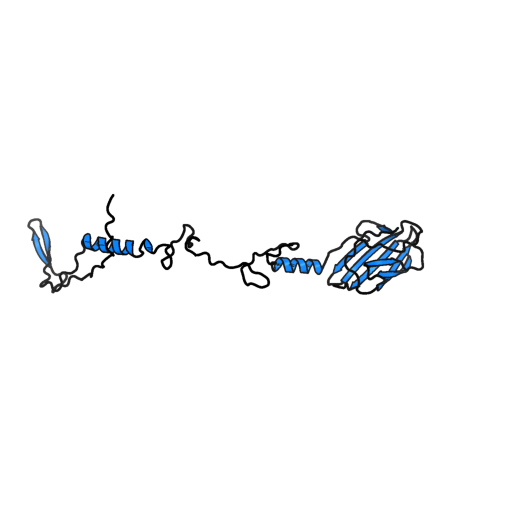6 1.00 81.12 244 PRO A O 1
ATOM 1848 N N . VAL A 1 245 ? 25.812 -0.834 -22.728 1.00 76.38 245 VAL A N 1
ATOM 1849 C CA . VAL A 1 245 ? 25.158 0.469 -22.557 1.00 76.38 245 VAL A CA 1
ATOM 1850 C C . VAL A 1 245 ? 25.626 1.114 -21.257 1.00 76.38 245 VAL A C 1
ATOM 1852 O O . VAL A 1 245 ? 25.722 0.446 -20.229 1.00 76.38 245 VAL A O 1
ATOM 1855 N N . GLY A 1 246 ? 25.943 2.410 -21.308 1.00 65.56 246 GLY A N 1
ATOM 1856 C CA . GLY A 1 246 ? 26.149 3.194 -20.092 1.00 65.56 246 GLY A CA 1
ATOM 1857 C C . GLY A 1 246 ? 24.796 3.416 -19.423 1.00 65.56 246 GLY A C 1
ATOM 1858 O O . GLY A 1 246 ? 23.884 3.922 -20.077 1.00 65.56 246 GLY A O 1
ATOM 1859 N N . ILE A 1 247 ? 24.657 2.989 -18.167 1.00 53.88 247 ILE A N 1
ATOM 1860 C CA . ILE A 1 247 ? 23.524 3.353 -17.302 1.00 53.88 247 ILE A CA 1
ATOM 1861 C C . ILE A 1 247 ? 23.877 4.654 -16.589 1.00 53.88 247 ILE A C 1
ATOM 1863 O O . ILE A 1 247 ? 25.019 4.730 -16.078 1.00 53.88 247 ILE A O 1
#

Nearest PDB structures (foldseek):
  3da0-assembly1_C  TM=7.405E-01  e=4.173E-04  Lactococcus phage TP901-1
  2bse-assembly1_C  TM=6.857E-01  e=4.173E-04  Lactococcus virus P2
  1zru-assembly1_C  TM=6.832E-01  e=6.532E-04  Lactococcus virus P2
  2wzp-assembly1_A  TM=6.801E-01  e=6.908E-04  Lactococcus virus P2
  3d8m-assembly1_A  TM=5.533E-01  e=1.905E-04  Lactococcus phage TP901-1

pLDDT: mean 83.28, std 11.5, range [36.12, 97.12]

Radius of gyration: 48.4 Å; Cα contacts (8 Å, |Δi|>4): 432; chains: 1; bounding box: 88×58×126 Å

Secondary structure (DSSP, 8-state):
-------PPP--------EESSTT-EEEEE-TTS-EEEEE---SEEE------HHHHHHHHHHHHHSS-TTTBTSTTSBPPP-TTSS--HHHH-----PBP-SSS--B-EEE--SS---SSEEEPHHHHHHHHHHHHB---EE----TTEEESSSTTSEEEEEETTEEEEEEEEEESSSS---EE--SS--S--SS-EEEEEEEEETTEEEEEEEEE-TTS-EEE--SSPP-TT-EEEEEEEEEPP-

Mean predicted aligned error: 14.74 Å

Solvent-accessible surface area (backbone atoms only — not comparable to full-atom values): 14556 Å² total; per-residue (Å²): 136,85,78,86,72,80,78,74,76,81,75,83,78,84,80,43,69,67,39,46,74,34,75,96,33,63,46,79,42,82,43,96,88,75,48,72,50,73,43,82,52,30,74,60,72,80,35,86,37,54,74,95,40,70,76,59,52,51,49,53,55,48,43,62,68,49,70,62,49,76,80,31,54,53,33,90,97,45,46,81,52,64,43,100,85,72,40,68,44,71,92,62,65,58,86,74,87,73,50,63,47,56,101,88,42,85,50,58,70,52,78,36,66,62,76,81,69,86,65,90,75,48,42,76,31,73,67,16,54,51,53,46,52,49,45,66,38,41,61,52,82,44,66,42,66,47,37,62,51,40,38,63,69,89,43,74,77,27,29,28,35,32,37,46,76,58,28,37,39,37,43,42,36,29,26,34,72,40,82,53,70,49,51,42,39,42,74,79,67,59,92,64,28,31,82,52,70,44,79,46,69,30,27,38,36,43,98,93,42,76,46,81,25,44,29,36,36,35,47,84,38,33,42,28,55,60,41,95,66,73,55,37,69,79,29,36,44,37,36,73,47,76,49,64,42,58,128

Foldseek 3Di:
DPDDDDPDDQDADPWFDWDFQAPPDWDWDQDPVRDIDTHDPRHDTPDRTDDPDPVNVVSVVVCVVPVAPPCQELDVVHDFDADPVRHRDPSSVDPPPFDQDDPVDDGDAAEDDDLPDPDRRHHYDPNSVVVVVVCQQKVDKDFDQQDQQKDADPDRRQWIWMHHRQKIKTWHKIAGNDLDQSFWSDDDDDPFFAPAKDKDWKWKDAPHDTDIWIWIQGRSGIIGTRGPDRGDRRIIITDIDMDGTDD